Protein AF-A0AA82N2W4-F1 (afdb_monomer)

Radius of gyration: 24.41 Å; Cα contacts (8 Å, |Δi|>4): 43; chains: 1; bounding box: 50×47×79 Å

Organism: Schistosoma mansoni (NCBI:txid6183)

pLDDT: mean 70.83, std 19.46, range [23.12, 93.88]

Solvent-accessible surface area (backbone atoms only — not comparable to full-atom values): 14297 Å² total; per-residue (Å²): 124,68,67,63,57,52,51,50,52,50,53,49,48,51,50,48,51,47,50,46,49,50,49,48,51,51,43,46,54,50,43,53,53,48,52,58,50,54,58,47,54,54,52,68,72,67,59,86,80,81,85,83,84,81,88,90,79,95,68,90,75,95,77,72,90,84,74,80,62,90,83,63,80,75,77,74,74,71,59,90,85,57,91,64,81,76,60,74,75,74,40,48,81,81,66,98,62,54,75,68,48,40,76,76,46,49,53,56,56,55,50,52,53,53,50,50,52,51,51,50,52,53,50,43,43,64,75,46,48,50,57,50,51,57,50,50,25,62,74,70,71,43,58,59,70,62,52,42,49,54,52,50,53,52,60,68,44,44,62,56,50,52,54,46,51,54,44,48,76,62,39,72,49,74,73,51,55,62,56,49,53,55,49,52,55,50,48,55,55,48,52,54,51,51,51,58,74,67,48,90,57,92,76,88,74,65,64,65,64,52,52,50,53,51,51,54,51,51,49,52,52,51,51,50,52,57,57,54,69,69,76,66,81,88,129

Structure (mmCIF, N/CA/C/O backbone):
data_AF-A0AA82N2W4-F1
#
_entry.id   AF-A0AA82N2W4-F1
#
loop_
_atom_site.group_PDB
_atom_site.id
_atom_site.type_symbol
_atom_site.label_atom_id
_atom_site.label_alt_id
_atom_site.label_comp_id
_atom_site.label_asym_id
_atom_site.label_entity_id
_atom_site.label_seq_id
_atom_site.pdbx_PDB_ins_code
_atom_site.Cartn_x
_atom_site.Cartn_y
_atom_site.Cartn_z
_atom_site.occupancy
_atom_site.B_iso_or_equiv
_atom_site.auth_seq_id
_atom_site.auth_comp_id
_atom_site.auth_asym_id
_atom_site.auth_atom_id
_atom_site.pdbx_PDB_model_num
ATOM 1 N N . MET A 1 1 ? -20.367 -21.345 16.958 1.00 41.66 1 MET A N 1
ATOM 2 C CA . MET A 1 1 ? -20.716 -21.501 15.522 1.00 41.66 1 MET A CA 1
ATOM 3 C C . MET A 1 1 ? -20.826 -20.177 14.737 1.00 41.66 1 MET A C 1
ATOM 5 O O . MET A 1 1 ? -20.710 -20.208 13.521 1.00 41.66 1 MET A O 1
ATOM 9 N N . LEU A 1 2 ? -21.007 -19.007 15.377 1.00 41.81 2 LEU A N 1
ATOM 10 C CA . LEU A 1 2 ? -21.105 -17.701 14.688 1.00 41.81 2 LEU A CA 1
ATOM 11 C C . LEU A 1 2 ? -19.765 -17.126 14.172 1.00 41.81 2 LEU A C 1
ATOM 13 O O . LEU A 1 2 ? -19.758 -16.386 13.191 1.00 41.81 2 LEU A O 1
ATOM 17 N N . PHE A 1 3 ? -18.630 -17.497 14.775 1.00 44.81 3 PHE A N 1
ATOM 18 C CA . PHE A 1 3 ? -17.311 -16.955 14.411 1.00 44.81 3 PHE A CA 1
ATOM 19 C C . PHE A 1 3 ? -16.827 -17.438 13.029 1.00 44.81 3 PHE A C 1
ATOM 21 O O . PHE A 1 3 ? -16.334 -16.654 12.223 1.00 44.81 3 PHE A O 1
ATOM 28 N N . THR A 1 4 ? -17.077 -18.706 12.689 1.00 46.81 4 THR A N 1
ATOM 29 C CA . THR A 1 4 ? -16.715 -19.310 11.394 1.00 46.81 4 THR A CA 1
ATOM 30 C C . THR A 1 4 ? -17.521 -18.745 10.222 1.00 46.81 4 THR A C 1
ATOM 32 O O . THR A 1 4 ? -16.986 -18.575 9.126 1.00 46.81 4 THR A O 1
ATOM 35 N N . LYS A 1 5 ? -18.797 -18.398 10.440 1.00 45.38 5 LYS A N 1
ATOM 36 C CA . LYS A 1 5 ? -19.672 -17.851 9.388 1.00 45.38 5 LYS A CA 1
ATOM 37 C C . LYS A 1 5 ? -19.303 -16.405 9.024 1.00 45.38 5 LYS A C 1
ATOM 39 O O . LYS A 1 5 ? -19.348 -16.049 7.848 1.00 45.38 5 LYS A O 1
ATOM 44 N N . ASN A 1 6 ? -18.875 -15.601 10.003 1.00 48.91 6 ASN A N 1
ATOM 45 C CA . ASN A 1 6 ? -18.352 -14.251 9.755 1.00 48.91 6 ASN A CA 1
ATOM 46 C C . ASN A 1 6 ? -16.953 -14.274 9.126 1.00 48.91 6 ASN A C 1
ATOM 48 O O . ASN A 1 6 ? -16.699 -13.500 8.206 1.00 48.91 6 ASN A O 1
ATOM 52 N N . LEU A 1 7 ? -16.087 -15.205 9.537 1.00 52.94 7 LEU A N 1
ATOM 53 C CA . LEU A 1 7 ? -14.763 -15.388 8.935 1.00 52.94 7 LEU A CA 1
ATOM 54 C C . LEU A 1 7 ? -14.858 -15.806 7.455 1.00 52.94 7 LEU A C 1
ATOM 56 O O . LEU A 1 7 ? -14.138 -15.279 6.614 1.00 52.94 7 LEU A O 1
ATOM 60 N N . SER A 1 8 ? -15.803 -16.688 7.108 1.00 54.50 8 SER A N 1
ATOM 61 C CA . SER A 1 8 ? -16.067 -17.077 5.715 1.00 54.50 8 SER A CA 1
ATOM 62 C C . SER A 1 8 ? -16.597 -15.912 4.866 1.00 54.50 8 SER A C 1
ATOM 64 O O . SER A 1 8 ? -16.147 -15.740 3.736 1.00 54.50 8 SER A O 1
ATOM 66 N N . ARG A 1 9 ? -17.478 -15.055 5.409 1.00 56.22 9 ARG A N 1
ATOM 67 C CA . ARG A 1 9 ? -17.934 -13.837 4.711 1.00 56.22 9 ARG A CA 1
ATOM 68 C C . ARG A 1 9 ? -16.821 -12.806 4.526 1.00 56.22 9 ARG A C 1
ATOM 70 O O . ARG A 1 9 ? -16.762 -12.211 3.457 1.00 56.22 9 ARG A O 1
ATOM 77 N N . ARG A 1 10 ? -15.928 -12.628 5.509 1.00 58.72 10 ARG A N 1
ATOM 78 C CA . ARG A 1 10 ? -14.733 -11.778 5.358 1.00 58.72 10 ARG A CA 1
ATOM 79 C C . ARG A 1 10 ? -13.837 -12.307 4.246 1.00 58.72 10 ARG A C 1
ATOM 81 O O . ARG A 1 10 ? -13.568 -11.569 3.310 1.00 58.72 10 ARG A O 1
ATOM 88 N N . LYS A 1 11 ? -13.514 -13.605 4.243 1.00 61.44 11 LYS A N 1
ATOM 89 C CA . LYS A 1 11 ? -12.757 -14.242 3.149 1.00 61.44 11 LYS A CA 1
ATOM 90 C C . LYS A 1 11 ? -13.432 -14.083 1.785 1.00 61.44 11 LYS A C 1
ATOM 92 O O . LYS A 1 11 ? -12.744 -13.844 0.803 1.00 61.44 11 LYS A O 1
ATOM 97 N N . LEU A 1 12 ? -14.763 -14.167 1.714 1.00 58.97 12 LEU A N 1
ATOM 98 C CA . LEU A 1 12 ? -15.515 -13.952 0.474 1.00 58.97 12 LEU A CA 1
ATOM 99 C C . LEU A 1 12 ? -15.485 -12.486 0.013 1.00 58.97 12 LEU A C 1
ATOM 101 O O . LEU A 1 12 ? -15.452 -12.230 -1.185 1.00 58.97 12 LEU A O 1
ATOM 105 N N . LEU A 1 13 ? -15.477 -11.529 0.946 1.00 63.16 13 LEU A N 1
ATOM 106 C CA . LEU A 1 13 ? -15.272 -10.110 0.646 1.00 63.16 13 LEU A CA 1
ATOM 107 C C . LEU A 1 13 ? -13.836 -9.842 0.202 1.00 63.16 13 LEU A C 1
ATOM 109 O O . LEU A 1 13 ? -13.662 -9.114 -0.762 1.00 63.16 13 LEU A O 1
ATOM 113 N N . PHE A 1 14 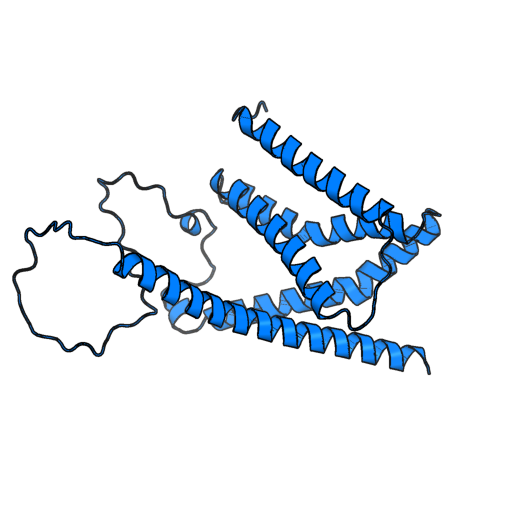? -12.830 -10.471 0.812 1.00 63.12 14 PHE A N 1
ATOM 114 C CA . PHE A 1 14 ? -11.446 -10.418 0.335 1.00 63.12 14 PHE A CA 1
ATOM 115 C C . PHE A 1 14 ? -11.299 -11.055 -1.042 1.00 63.12 14 PHE A C 1
ATOM 117 O O . PHE A 1 14 ? -10.616 -10.495 -1.886 1.00 63.12 14 PHE A O 1
ATOM 124 N N . LEU A 1 15 ? -11.995 -12.159 -1.319 1.00 65.88 15 LEU A N 1
ATOM 125 C CA . LEU A 1 15 ? -12.048 -12.767 -2.648 1.00 65.88 15 LEU A CA 1
ATOM 126 C C . LEU A 1 15 ? -12.793 -11.873 -3.652 1.00 65.88 15 LEU A C 1
ATOM 128 O O . LEU A 1 15 ? -12.411 -11.795 -4.814 1.00 65.88 15 LEU A O 1
ATOM 132 N N . GLY A 1 16 ? -13.837 -11.174 -3.204 1.00 64.38 16 GLY A N 1
ATOM 133 C CA . GLY A 1 16 ? -14.583 -10.195 -3.988 1.00 64.38 16 GLY A CA 1
ATOM 134 C C . GLY A 1 16 ? -13.758 -8.946 -4.290 1.00 64.38 16 GLY A C 1
ATOM 135 O O . GLY A 1 16 ? -13.736 -8.503 -5.428 1.00 64.38 16 GLY A O 1
ATOM 136 N N . LEU A 1 17 ? -13.013 -8.428 -3.316 1.00 67.62 17 LEU A N 1
ATOM 137 C CA . LEU A 1 17 ? -12.048 -7.342 -3.480 1.00 67.62 17 LEU A CA 1
ATOM 138 C C . LEU A 1 17 ? -10.843 -7.789 -4.307 1.00 67.62 17 LEU A C 1
ATOM 140 O O . LEU A 1 17 ? -10.333 -7.002 -5.087 1.00 67.62 17 LEU A O 1
ATOM 144 N N . TYR A 1 18 ? -10.426 -9.050 -4.207 1.00 62.28 18 TYR A N 1
ATOM 145 C CA . TYR A 1 18 ? -9.412 -9.668 -5.061 1.00 62.28 18 TYR A CA 1
ATOM 146 C C . TYR A 1 18 ? -9.911 -9.790 -6.501 1.00 62.28 18 TYR A C 1
ATOM 148 O O . TYR A 1 18 ? -9.187 -9.444 -7.427 1.00 62.28 18 TYR A O 1
ATOM 156 N N . PHE A 1 19 ? -11.168 -10.189 -6.704 1.00 71.12 19 PHE A N 1
ATOM 157 C CA . PHE A 1 19 ? -11.819 -10.195 -8.011 1.00 71.12 19 PHE A CA 1
ATOM 158 C C . PHE A 1 19 ? -11.930 -8.780 -8.567 1.00 71.12 19 PHE A C 1
ATOM 160 O O . PHE A 1 19 ? -11.576 -8.553 -9.712 1.00 71.12 19 PHE A O 1
ATOM 167 N N . VAL A 1 20 ? -12.330 -7.810 -7.751 1.00 70.88 20 VAL A N 1
ATOM 168 C CA . VAL A 1 20 ? -12.366 -6.393 -8.117 1.00 70.88 20 VAL A CA 1
ATOM 169 C C . VAL A 1 20 ? -10.974 -5.871 -8.401 1.00 70.88 20 VAL A C 1
ATOM 171 O O . VAL A 1 20 ? -10.824 -5.122 -9.342 1.00 70.88 20 VAL A O 1
ATOM 174 N N . PHE A 1 21 ? -9.944 -6.247 -7.653 1.00 68.25 21 PHE A N 1
ATOM 175 C CA . PHE A 1 21 ? -8.572 -5.812 -7.892 1.00 68.25 21 PHE A CA 1
ATOM 176 C C . PHE A 1 21 ? -8.015 -6.446 -9.164 1.00 68.25 21 PHE A C 1
ATOM 178 O O . PHE A 1 21 ? -7.359 -5.761 -9.941 1.00 68.25 21 PHE A O 1
ATOM 185 N N . ILE A 1 22 ? -8.341 -7.712 -9.437 1.00 72.00 22 ILE A N 1
ATOM 186 C CA . ILE A 1 22 ? -8.098 -8.356 -10.729 1.00 72.00 22 ILE A CA 1
ATOM 187 C C . ILE A 1 22 ? -8.855 -7.613 -11.827 1.00 72.00 22 ILE A C 1
ATOM 189 O O . ILE A 1 22 ? -8.244 -7.287 -12.833 1.00 72.00 22 ILE A O 1
ATOM 193 N N . VAL A 1 23 ? -10.130 -7.275 -11.638 1.00 73.19 23 VAL A N 1
ATOM 194 C CA . VAL A 1 23 ? -10.966 -6.538 -12.599 1.00 73.19 23 VAL A CA 1
ATOM 195 C C . VAL A 1 23 ? -10.521 -5.081 -12.745 1.00 73.19 23 VAL A C 1
ATOM 197 O O . VAL A 1 23 ? -10.631 -4.520 -13.821 1.00 73.19 23 VAL A O 1
ATOM 200 N N . THR A 1 24 ? -9.936 -4.468 -11.725 1.00 71.12 24 THR A N 1
ATOM 201 C CA . THR A 1 24 ? -9.383 -3.111 -11.748 1.00 71.12 24 THR A CA 1
ATOM 202 C C . THR A 1 24 ? -7.978 -3.133 -12.332 1.00 71.12 24 THR A C 1
ATOM 204 O O . THR A 1 24 ? -7.597 -2.185 -12.998 1.00 71.12 24 THR A O 1
ATOM 207 N N . LYS A 1 25 ? -7.200 -4.212 -12.192 1.00 63.72 25 LYS A N 1
ATOM 208 C CA . LYS A 1 25 ? -5.923 -4.413 -12.900 1.00 63.72 25 LYS A CA 1
ATOM 209 C C . LYS A 1 25 ? -6.144 -4.780 -14.362 1.00 63.72 25 LYS A C 1
ATOM 211 O O . LYS A 1 25 ? -5.442 -4.246 -15.217 1.00 63.72 25 LYS A O 1
ATOM 216 N N . ILE A 1 26 ? -7.115 -5.642 -14.661 1.00 73.75 26 ILE A N 1
ATOM 217 C CA . ILE A 1 26 ? -7.558 -5.935 -16.028 1.00 73.75 26 ILE A CA 1
ATOM 218 C C . ILE A 1 26 ? -8.139 -4.653 -16.618 1.00 73.75 26 ILE A C 1
ATOM 220 O O . ILE A 1 26 ? -7.699 -4.215 -17.671 1.00 73.75 26 ILE A O 1
ATOM 224 N N . GLY A 1 27 ? -9.003 -3.973 -15.870 1.00 57.28 27 GLY A N 1
ATOM 225 C CA . GLY A 1 27 ? -9.653 -2.719 -16.214 1.00 57.28 27 GLY A CA 1
ATOM 226 C C . GLY A 1 27 ? -8.664 -1.579 -16.384 1.00 57.28 27 GLY A C 1
ATOM 227 O O . GLY A 1 27 ? -8.806 -0.823 -17.322 1.00 57.28 27 GLY A O 1
ATOM 228 N N . SER A 1 28 ? -7.605 -1.487 -15.580 1.00 60.78 28 SER A N 1
ATOM 229 C CA . SER A 1 28 ? -6.531 -0.495 -15.715 1.00 60.78 28 SER A CA 1
ATOM 230 C C . SER A 1 28 ? -5.602 -0.833 -16.879 1.00 60.78 28 SER A C 1
ATOM 232 O O . SER A 1 28 ? -5.123 0.077 -17.546 1.00 60.78 28 SER A O 1
ATOM 234 N N . ARG A 1 29 ? -5.395 -2.115 -17.213 1.00 55.34 29 ARG A N 1
ATOM 235 C CA . ARG A 1 29 ? -4.746 -2.505 -18.478 1.00 55.34 29 ARG A CA 1
ATOM 236 C C . ARG A 1 29 ? -5.618 -2.144 -19.688 1.00 55.34 29 ARG A C 1
ATOM 238 O O . ARG A 1 29 ? -5.088 -1.595 -20.648 1.00 55.34 29 ARG A O 1
ATOM 245 N N . TYR A 1 30 ? -6.934 -2.347 -19.611 1.00 53.66 30 TYR A N 1
ATOM 246 C CA . TYR A 1 30 ? -7.908 -1.945 -20.635 1.00 53.66 30 TYR A CA 1
ATOM 247 C C . TYR A 1 30 ? -8.072 -0.420 -20.736 1.00 53.66 30 TYR A C 1
ATOM 249 O O . TYR A 1 30 ? -8.141 0.118 -21.833 1.00 53.66 30 TYR A O 1
ATOM 257 N N . PHE A 1 31 ? -8.071 0.302 -19.618 1.00 61.69 31 PHE A N 1
ATOM 258 C CA . PHE A 1 31 ? -8.223 1.754 -19.546 1.00 61.69 31 PHE A CA 1
ATOM 259 C C . PHE A 1 31 ? -6.926 2.464 -19.920 1.00 61.69 31 PHE A C 1
ATOM 261 O O . PHE A 1 31 ? -6.965 3.478 -20.601 1.00 61.69 31 PHE A O 1
ATOM 268 N N . ARG A 1 32 ? -5.756 1.911 -19.574 1.00 53.41 32 ARG A N 1
ATOM 269 C CA . ARG A 1 32 ? -4.463 2.375 -20.101 1.00 53.41 32 ARG A CA 1
ATOM 270 C C . ARG A 1 32 ? -4.371 2.133 -21.610 1.00 53.41 32 ARG A C 1
ATOM 272 O O . ARG A 1 32 ? -3.845 2.990 -22.312 1.00 53.41 32 ARG A O 1
ATOM 279 N N . ALA A 1 33 ? -4.951 1.040 -22.113 1.00 51.03 33 ALA A N 1
ATOM 280 C CA . ALA A 1 33 ? -5.106 0.817 -23.550 1.00 51.03 33 ALA A CA 1
ATOM 281 C C . ALA A 1 33 ? -6.102 1.807 -24.201 1.00 51.03 33 ALA A C 1
ATOM 283 O O . ALA A 1 33 ? -5.808 2.347 -25.264 1.00 51.03 33 ALA A O 1
ATOM 284 N N . ALA A 1 34 ? -7.228 2.128 -23.553 1.00 48.81 34 ALA A N 1
ATOM 285 C CA . ALA A 1 34 ? -8.243 3.053 -24.076 1.00 48.81 34 ALA A CA 1
ATOM 286 C C . ALA A 1 34 ? -7.821 4.539 -24.000 1.00 48.81 34 ALA A C 1
ATOM 288 O O . ALA A 1 34 ? -8.000 5.295 -24.953 1.00 48.81 34 ALA A O 1
ATOM 289 N N . SER A 1 35 ? -7.193 4.960 -22.900 1.00 51.78 35 SER A N 1
ATOM 290 C CA . SER A 1 35 ? -6.716 6.331 -22.662 1.00 51.78 35 SER A CA 1
ATOM 291 C C . SER A 1 35 ? -5.507 6.687 -23.543 1.00 51.78 35 SER A C 1
ATOM 293 O O . SER A 1 35 ? -5.398 7.815 -24.028 1.00 51.78 35 SER A O 1
ATOM 295 N N . SER A 1 36 ? -4.641 5.709 -23.849 1.00 50.94 36 SER A N 1
ATOM 296 C CA . SER A 1 36 ? -3.562 5.869 -24.839 1.00 50.94 36 SER A CA 1
ATOM 297 C C . SER A 1 36 ? -4.089 6.005 -26.274 1.00 50.94 36 SER A C 1
ATOM 299 O O . SER A 1 36 ? -3.464 6.694 -27.085 1.00 50.94 36 SER A O 1
ATOM 301 N N . SER A 1 37 ? -5.251 5.411 -26.566 1.00 50.09 37 SER A N 1
ATOM 302 C CA . SER A 1 37 ? -5.953 5.591 -27.837 1.00 50.09 37 SER A CA 1
ATOM 303 C C . SER A 1 37 ? -6.521 7.013 -27.939 1.00 50.09 37 SER A C 1
ATOM 305 O O . SER A 1 37 ? -6.193 7.730 -28.880 1.00 50.09 37 SER A O 1
ATOM 307 N N . SER A 1 38 ? -7.243 7.493 -26.915 1.00 47.47 38 SER A N 1
ATOM 308 C CA . SER A 1 38 ? -7.894 8.817 -26.930 1.00 47.47 38 SER A CA 1
ATOM 309 C C . SER A 1 38 ? -6.922 10.008 -26.989 1.00 47.47 38 SER A C 1
ATOM 311 O O . SER A 1 38 ? -7.181 10.956 -27.726 1.00 47.47 38 SER A O 1
ATOM 313 N N . LYS A 1 39 ? -5.776 9.970 -26.283 1.00 41.81 39 LYS A N 1
ATOM 314 C CA . LYS A 1 39 ? -4.779 11.065 -26.351 1.00 41.81 39 LYS A CA 1
ATOM 315 C C . LYS A 1 39 ? -4.031 11.138 -27.688 1.00 41.81 39 LYS A C 1
ATOM 317 O O . LYS A 1 39 ? -3.495 12.194 -28.016 1.00 41.81 39 LYS A O 1
ATOM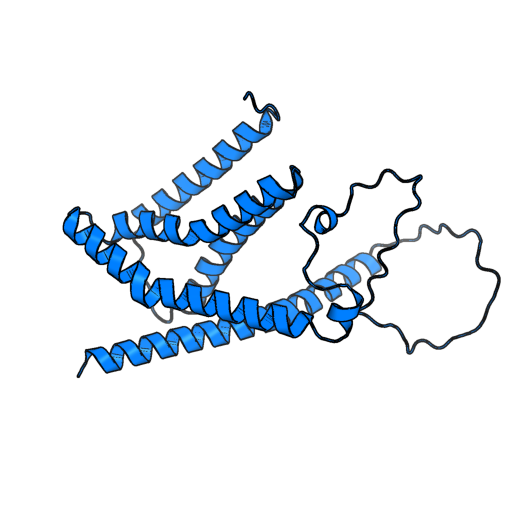 322 N N . ASN A 1 40 ? -3.993 10.052 -28.466 1.00 43.72 40 ASN A N 1
ATOM 323 C CA . ASN A 1 40 ? -3.462 10.095 -29.831 1.00 43.72 40 ASN A CA 1
ATOM 324 C C . ASN A 1 40 ? -4.501 10.597 -30.840 1.00 43.72 40 ASN A C 1
ATOM 326 O O . ASN A 1 40 ? -4.102 11.240 -31.803 1.00 43.72 40 ASN A O 1
ATOM 330 N N . TYR A 1 41 ? -5.808 10.419 -30.604 1.00 42.94 41 TYR A N 1
ATOM 331 C CA . TYR A 1 41 ? -6.834 11.064 -31.438 1.00 42.94 41 TYR A CA 1
ATOM 332 C C . TYR A 1 41 ? -6.770 12.598 -31.346 1.00 42.94 41 TYR A C 1
ATOM 334 O O . TYR A 1 41 ? -6.787 13.253 -32.384 1.00 42.94 41 TYR A O 1
ATOM 342 N N . GLU A 1 42 ? -6.587 13.183 -30.154 1.00 41.97 42 GLU A N 1
ATOM 343 C CA . GLU A 1 42 ? -6.429 14.647 -30.036 1.00 41.97 42 GLU A CA 1
ATOM 344 C C . GLU A 1 42 ? -5.085 15.169 -30.573 1.00 41.97 42 GLU A C 1
ATOM 346 O O . GLU A 1 42 ? -5.056 16.225 -31.202 1.00 41.97 42 GLU A O 1
ATOM 351 N N . LYS A 1 43 ? -3.973 14.430 -30.421 1.00 39.31 43 LYS A N 1
ATOM 352 C CA . LYS A 1 43 ? -2.680 14.849 -31.005 1.00 39.31 43 LYS A CA 1
ATOM 353 C C . LYS A 1 43 ? -2.602 14.673 -32.523 1.00 39.31 43 LYS A C 1
ATOM 355 O O . LYS A 1 43 ? -1.848 15.394 -33.167 1.00 39.31 43 LYS A O 1
ATOM 360 N N . HIS A 1 44 ? -3.387 13.768 -33.107 1.00 39.16 44 HIS A N 1
ATOM 361 C CA . HIS A 1 44 ? -3.511 13.666 -34.563 1.00 39.16 44 HIS A CA 1
ATOM 362 C C . HIS A 1 44 ? -4.494 14.688 -35.160 1.00 39.16 44 HIS A C 1
ATOM 364 O O . HIS A 1 44 ? -4.376 14.986 -36.345 1.00 39.16 44 HIS A O 1
ATOM 370 N N . LEU A 1 45 ? -5.402 15.269 -34.363 1.00 40.97 45 LEU A N 1
ATOM 371 C CA . LEU A 1 45 ? -6.244 16.402 -34.777 1.00 40.97 45 LEU A CA 1
ATOM 372 C C . LEU A 1 45 ? -5.545 17.766 -34.635 1.00 40.97 45 LEU A C 1
ATOM 374 O O . LEU A 1 45 ? -5.860 18.686 -35.384 1.00 40.97 45 LEU A O 1
ATOM 378 N N . LEU A 1 46 ? -4.571 17.897 -33.729 1.00 34.28 46 LEU A N 1
ATOM 379 C CA . LEU A 1 46 ? -3.785 19.121 -33.529 1.00 34.28 46 LEU A CA 1
ATOM 380 C C . LEU A 1 46 ? -2.323 18.923 -33.952 1.00 34.28 46 LEU A C 1
ATOM 382 O O . LEU A 1 46 ? -1.392 19.088 -33.168 1.00 34.28 46 LEU A O 1
ATOM 386 N N . ASN A 1 47 ? -2.132 18.579 -35.224 1.00 29.42 47 ASN A N 1
ATOM 387 C CA . ASN A 1 47 ? -0.876 18.798 -35.932 1.00 29.42 47 ASN A CA 1
ATOM 388 C C . ASN A 1 47 ? -1.187 19.437 -37.294 1.00 29.42 47 ASN A C 1
ATOM 390 O O . ASN A 1 47 ? -1.398 18.704 -38.264 1.00 29.42 47 ASN A O 1
ATOM 394 N N . PRO A 1 48 ? -1.229 20.776 -37.420 1.00 32.69 48 PRO A N 1
ATOM 395 C CA . PRO A 1 48 ? -0.953 21.371 -38.707 1.00 32.69 48 PRO A CA 1
ATOM 396 C C . PRO A 1 48 ? 0.569 21.310 -38.899 1.00 32.69 48 PRO A C 1
ATOM 398 O O . PRO A 1 48 ? 1.317 22.103 -38.344 1.00 32.69 48 PRO A O 1
ATOM 401 N N . THR A 1 49 ? 1.000 20.309 -39.660 1.00 30.53 49 THR A N 1
ATOM 402 C CA . THR A 1 49 ? 2.138 20.368 -40.586 1.00 30.53 49 THR A CA 1
ATOM 403 C C . THR A 1 49 ? 3.385 21.138 -40.123 1.00 30.53 49 THR A C 1
ATOM 405 O O . THR A 1 49 ? 3.539 22.316 -40.432 1.00 30.53 49 THR A O 1
ATOM 408 N N . VAL A 1 50 ? 4.370 20.433 -39.557 1.00 26.83 50 VAL A N 1
ATOM 409 C CA . VAL A 1 50 ? 5.782 20.777 -39.796 1.00 26.83 50 VAL A CA 1
ATOM 410 C C . VAL A 1 50 ? 6.529 19.524 -40.232 1.00 26.83 50 VAL A C 1
ATOM 412 O O . VAL A 1 50 ? 6.844 18.626 -39.455 1.00 26.83 50 VAL A O 1
ATOM 415 N N . THR A 1 51 ? 6.760 19.476 -41.535 1.00 27.00 51 THR A N 1
ATOM 416 C CA . THR A 1 51 ? 7.700 18.613 -42.235 1.00 27.00 51 THR A CA 1
ATOM 417 C C . THR A 1 51 ? 9.130 18.909 -41.780 1.00 27.00 51 THR A C 1
ATOM 419 O O . THR A 1 51 ? 9.599 20.030 -41.949 1.00 27.00 51 THR A O 1
ATOM 422 N N . PHE A 1 52 ? 9.846 17.897 -41.299 1.00 29.25 52 PHE A N 1
ATOM 423 C CA . PHE A 1 52 ? 11.277 17.767 -41.574 1.00 29.25 52 PHE A CA 1
ATOM 424 C C . PHE A 1 52 ? 11.484 16.413 -42.240 1.00 29.25 52 PHE A C 1
ATOM 426 O O . PHE A 1 52 ? 11.728 15.388 -41.609 1.00 29.25 52 PHE A O 1
ATOM 433 N N . ASP A 1 53 ? 11.271 16.446 -43.549 1.00 23.12 53 ASP A N 1
ATOM 434 C CA . ASP A 1 53 ? 11.926 15.559 -44.489 1.00 23.12 53 ASP A CA 1
ATOM 435 C C . ASP A 1 53 ? 13.331 16.122 -44.737 1.00 23.12 53 ASP A C 1
ATOM 437 O O . ASP A 1 53 ? 13.478 17.333 -44.920 1.00 23.12 53 ASP A O 1
ATOM 441 N N . SER A 1 54 ? 14.343 15.256 -44.713 1.00 26.03 54 SER A N 1
ATOM 442 C CA . SER A 1 54 ? 15.396 15.201 -45.734 1.00 26.03 54 SER A CA 1
ATOM 443 C C . SER A 1 54 ? 16.347 14.046 -45.419 1.00 26.03 54 SER A C 1
ATOM 445 O O . SER A 1 54 ? 17.256 14.163 -44.601 1.00 26.03 54 SER A O 1
ATOM 447 N N . SER A 1 55 ? 16.132 12.947 -46.146 1.00 26.14 55 SER A N 1
ATOM 448 C CA . SER A 1 55 ? 17.160 12.030 -46.663 1.00 26.14 55 SER A CA 1
ATOM 449 C C . SER A 1 55 ? 18.051 11.279 -45.661 1.00 26.14 55 SER A C 1
ATOM 451 O O . SER A 1 55 ? 19.058 11.813 -45.220 1.00 26.14 55 SER A O 1
ATOM 453 N N . VAL A 1 56 ? 17.750 10.001 -45.403 1.00 29.61 56 VAL A N 1
ATOM 454 C CA . VAL A 1 56 ? 18.529 8.822 -45.860 1.00 29.61 56 VAL A CA 1
ATOM 455 C C . VAL A 1 56 ? 17.716 7.575 -45.486 1.00 29.61 56 VAL A C 1
ATOM 457 O O . VAL A 1 56 ? 17.805 7.084 -44.370 1.00 29.61 56 VAL A O 1
ATOM 460 N N . ASP A 1 57 ? 16.915 7.074 -46.424 1.00 28.88 57 ASP A N 1
ATOM 461 C CA . ASP A 1 57 ? 16.869 5.634 -46.709 1.00 28.88 57 ASP A CA 1
ATOM 462 C C . ASP A 1 57 ? 16.350 5.461 -48.143 1.00 28.88 57 ASP A C 1
ATOM 464 O O . ASP A 1 57 ? 15.165 5.262 -48.416 1.00 28.88 57 ASP A O 1
ATOM 468 N N . GLN A 1 58 ? 17.254 5.687 -49.102 1.00 31.52 58 GLN A N 1
ATOM 469 C CA . GLN A 1 58 ? 17.038 5.271 -50.481 1.00 31.52 58 GLN A CA 1
ATOM 470 C C . GLN A 1 58 ? 17.198 3.754 -50.537 1.00 31.52 58 GLN A C 1
ATOM 472 O O . GLN A 1 58 ? 18.296 3.258 -50.749 1.00 31.52 58 GLN A O 1
ATOM 477 N N . ASN A 1 59 ? 16.102 3.035 -50.333 1.00 27.44 59 ASN A N 1
ATOM 478 C CA . ASN A 1 59 ? 15.827 1.757 -50.980 1.00 27.44 59 ASN A CA 1
ATOM 479 C C . ASN A 1 59 ? 14.361 1.427 -50.727 1.00 27.44 59 ASN A C 1
ATOM 481 O O . ASN A 1 59 ? 13.963 0.951 -49.667 1.00 27.44 59 ASN A O 1
ATOM 485 N N . GLY A 1 60 ? 13.530 1.752 -51.713 1.00 27.64 60 GLY A N 1
ATOM 486 C CA . GLY A 1 60 ? 12.138 1.354 -51.682 1.00 27.64 60 GLY A CA 1
ATOM 487 C C . GLY A 1 60 ? 12.030 -0.159 -51.763 1.00 27.64 60 GLY A C 1
ATOM 488 O O . GLY A 1 60 ? 12.570 -0.734 -52.691 1.00 27.64 60 GLY A O 1
ATOM 489 N N . GLU A 1 61 ? 11.253 -0.767 -50.870 1.00 30.47 61 GLU A N 1
ATOM 490 C CA . GLU A 1 61 ? 10.350 -1.850 -51.243 1.00 30.47 61 GLU A CA 1
ATOM 491 C C . GLU A 1 61 ? 9.074 -1.825 -50.395 1.00 30.47 61 GLU A C 1
ATOM 493 O O . GLU A 1 61 ? 9.026 -1.521 -49.203 1.00 30.47 61 GLU A O 1
ATOM 498 N N . ARG A 1 62 ? 7.994 -2.105 -51.110 1.00 34.34 62 ARG A N 1
ATOM 499 C CA . ARG A 1 62 ? 6.586 -1.941 -50.782 1.00 34.34 62 ARG A CA 1
ATOM 500 C C . ARG A 1 62 ? 6.133 -3.106 -49.890 1.00 34.34 62 ARG A C 1
ATOM 502 O O . ARG A 1 62 ? 5.484 -4.034 -50.356 1.00 34.34 62 ARG A O 1
ATOM 509 N N . GLY A 1 63 ? 6.486 -3.068 -48.606 1.00 33.06 63 GLY A N 1
ATOM 510 C CA . GLY A 1 63 ? 6.145 -4.099 -47.618 1.00 33.06 63 GLY A CA 1
ATOM 511 C C . GLY A 1 63 ? 4.888 -3.793 -46.795 1.00 33.06 63 GLY A C 1
ATOM 512 O O . GLY A 1 63 ? 4.965 -3.179 -45.739 1.00 33.06 63 GLY A O 1
ATOM 513 N N . SER A 1 64 ? 3.742 -4.239 -47.312 1.00 36.53 64 SER A N 1
ATOM 514 C CA . SER A 1 64 ? 2.448 -4.530 -46.664 1.00 36.53 64 SER A CA 1
ATOM 515 C C . SER A 1 64 ? 2.299 -4.309 -45.139 1.00 36.53 64 SER A C 1
ATOM 517 O O . SER A 1 64 ? 2.992 -4.889 -44.304 1.00 36.53 64 SER A O 1
ATOM 519 N N . TRP A 1 65 ? 1.258 -3.548 -44.793 1.00 35.88 65 TRP A N 1
ATOM 520 C CA . TRP A 1 65 ? 0.853 -3.010 -43.487 1.00 35.88 65 TRP A CA 1
ATOM 521 C C . TRP A 1 65 ? 0.507 -4.014 -42.364 1.00 35.88 65 TRP A C 1
ATOM 523 O O . TRP A 1 65 ? -0.019 -3.610 -41.326 1.00 35.88 65 TRP A O 1
ATOM 533 N N . MET A 1 66 ? 0.795 -5.308 -42.505 1.00 43.88 66 MET A N 1
ATOM 534 C CA . MET A 1 66 ? 0.277 -6.343 -41.592 1.00 43.88 66 MET A CA 1
ATOM 535 C C . MET A 1 66 ? 1.213 -6.752 -40.440 1.00 43.88 66 MET A C 1
ATOM 537 O O . MET A 1 66 ? 0.854 -7.628 -39.663 1.00 43.88 66 MET A O 1
ATOM 541 N N . ASN A 1 67 ? 2.370 -6.105 -40.254 1.00 39.53 67 ASN A N 1
ATOM 542 C CA . ASN A 1 67 ? 3.338 -6.482 -39.206 1.00 39.53 67 ASN A CA 1
ATOM 543 C C . ASN A 1 67 ? 3.642 -5.387 -38.168 1.00 39.53 67 ASN A C 1
ATOM 545 O O . ASN A 1 67 ? 4.727 -5.363 -37.584 1.00 39.53 67 ASN A O 1
ATOM 549 N N . ARG A 1 68 ? 2.692 -4.489 -37.868 1.00 45.34 68 ARG A N 1
ATOM 550 C CA . ARG A 1 68 ? 2.845 -3.572 -36.723 1.00 45.34 68 ARG A CA 1
ATOM 551 C C . ARG A 1 68 ? 2.703 -4.346 -35.407 1.00 45.34 68 ARG A C 1
ATOM 553 O O . ARG A 1 68 ? 1.633 -4.394 -34.805 1.00 45.34 68 ARG A O 1
ATOM 560 N N . LYS A 1 69 ? 3.801 -4.954 -34.944 1.00 41.75 69 LYS A N 1
ATOM 561 C CA . LYS A 1 69 ? 3.957 -5.457 -33.570 1.00 41.75 69 LYS A CA 1
ATOM 562 C C . LYS A 1 69 ? 3.827 -4.276 -32.596 1.00 41.75 69 LYS A C 1
ATOM 564 O O . LYS A 1 69 ? 4.820 -3.660 -32.226 1.00 41.75 69 LYS A O 1
ATOM 569 N N . LEU A 1 70 ? 2.606 -3.993 -32.139 1.00 50.25 70 LEU A N 1
ATOM 570 C CA . LEU A 1 70 ? 2.273 -2.960 -31.138 1.00 50.25 70 LEU A CA 1
ATOM 571 C C . LEU A 1 70 ? 2.922 -3.170 -29.751 1.00 50.25 70 LEU A C 1
ATOM 573 O O . LEU A 1 70 ? 2.708 -2.372 -28.847 1.00 50.25 70 LEU A O 1
ATOM 577 N N . LEU A 1 71 ? 3.724 -4.224 -29.570 1.00 47.22 71 LEU A N 1
ATOM 578 C CA . LEU A 1 71 ? 4.445 -4.518 -28.327 1.00 47.22 71 LEU A CA 1
ATOM 579 C C . LEU A 1 71 ? 5.967 -4.331 -28.434 1.00 47.22 71 LEU A C 1
ATOM 581 O O . LEU A 1 71 ? 6.680 -4.603 -27.473 1.00 47.22 71 LEU A O 1
ATOM 585 N N . GLY A 1 72 ? 6.480 -3.863 -29.575 1.00 42.28 72 GLY A N 1
ATOM 586 C CA . GLY A 1 72 ? 7.886 -3.502 -29.723 1.00 42.28 72 GLY A CA 1
ATOM 587 C C . GLY A 1 72 ? 8.077 -1.996 -29.624 1.00 42.28 72 GLY A C 1
ATOM 588 O O . GLY A 1 72 ? 8.185 -1.339 -30.653 1.00 42.28 72 GLY A O 1
ATOM 589 N N . ILE A 1 73 ? 8.170 -1.439 -28.414 1.00 48.62 73 ILE A N 1
ATOM 590 C CA . ILE A 1 73 ? 8.922 -0.188 -28.260 1.00 48.62 73 ILE A CA 1
ATOM 591 C C . ILE A 1 73 ? 10.357 -0.525 -28.683 1.00 48.62 73 ILE A C 1
ATOM 593 O O . ILE A 1 73 ? 11.084 -1.220 -27.974 1.00 48.62 73 ILE A O 1
ATOM 597 N N . GLN A 1 74 ? 10.746 -0.105 -29.887 1.00 42.53 74 GLN A N 1
ATOM 598 C CA . GLN A 1 74 ? 12.155 0.087 -30.190 1.00 42.53 74 GLN A CA 1
ATOM 599 C C . GLN A 1 74 ? 12.571 1.269 -29.323 1.00 42.53 74 GLN A C 1
ATOM 601 O O . GLN A 1 74 ? 12.188 2.406 -29.594 1.00 42.53 74 GLN A O 1
ATOM 606 N N . VAL A 1 75 ? 13.280 0.998 -28.227 1.00 57.22 75 VAL A N 1
ATOM 607 C CA . VAL A 1 75 ? 14.011 2.053 -27.529 1.00 57.22 75 VAL A CA 1
ATOM 608 C C . VAL A 1 75 ? 15.069 2.509 -28.524 1.00 57.22 75 VAL A C 1
ATOM 610 O O . VAL A 1 75 ? 16.115 1.875 -28.648 1.00 57.22 75 VAL A O 1
ATOM 613 N N . VAL A 1 76 ? 14.767 3.552 -29.297 1.00 53.78 76 VAL A N 1
ATOM 614 C CA . VAL A 1 76 ? 15.783 4.260 -30.068 1.00 53.78 76 VAL A CA 1
ATOM 615 C C . VAL A 1 76 ? 16.764 4.774 -29.025 1.00 53.78 76 VAL A C 1
ATOM 617 O O . VAL A 1 76 ? 16.451 5.691 -28.269 1.00 53.78 76 VAL A O 1
ATOM 620 N N . ARG A 1 77 ? 17.918 4.110 -28.909 1.00 54.34 77 ARG A N 1
ATOM 621 C CA . ARG A 1 77 ? 19.063 4.646 -28.178 1.00 54.34 77 ARG A CA 1
ATOM 622 C C . ARG A 1 77 ? 19.381 5.976 -28.865 1.00 54.34 77 ARG A C 1
ATOM 624 O O . ARG A 1 77 ? 19.679 5.937 -30.061 1.00 54.34 77 ARG A O 1
ATOM 631 N N . PRO A 1 78 ? 19.248 7.133 -28.195 1.00 52.38 78 PRO A N 1
ATOM 632 C CA . PRO A 1 78 ? 19.621 8.380 -28.833 1.00 52.38 78 PRO A CA 1
ATOM 633 C C . PRO A 1 78 ? 21.100 8.292 -29.217 1.00 52.38 78 PRO A C 1
ATOM 635 O O . PRO A 1 78 ? 21.900 7.669 -28.513 1.00 52.38 78 PRO A O 1
ATOM 638 N N . HIS A 1 79 ? 21.448 8.863 -30.372 1.00 49.91 79 HIS A N 1
ATOM 639 C CA . HIS A 1 79 ? 22.843 9.001 -30.776 1.00 49.91 79 HIS A CA 1
ATOM 640 C C . HIS A 1 79 ? 23.625 9.670 -29.629 1.00 49.91 79 HIS A C 1
ATOM 642 O O . HIS A 1 79 ? 23.096 10.602 -29.022 1.00 49.91 79 HIS A O 1
ATOM 648 N N . PRO A 1 80 ? 24.872 9.250 -29.339 1.00 59.81 80 PRO A N 1
ATOM 649 C CA . PRO A 1 80 ? 25.659 9.732 -28.195 1.00 59.81 80 PRO A CA 1
ATOM 650 C C . PRO A 1 80 ? 25.928 11.248 -28.182 1.00 59.81 80 PRO A C 1
ATOM 652 O O . PRO A 1 80 ? 26.461 11.761 -27.207 1.00 59.81 80 PRO A O 1
ATOM 655 N N . SER A 1 81 ? 25.573 11.973 -29.248 1.00 61.25 81 SER A N 1
ATOM 656 C CA . SER A 1 81 ? 25.622 13.436 -29.323 1.00 61.25 81 SER A CA 1
ATOM 657 C C . SER A 1 81 ? 24.436 14.136 -28.650 1.00 61.25 81 SER A C 1
ATOM 659 O O . SER A 1 81 ? 24.505 15.338 -28.402 1.00 61.25 81 SER A O 1
ATOM 661 N N . LEU A 1 82 ? 23.349 13.422 -28.351 1.00 57.50 82 LEU A N 1
ATOM 662 C CA . LEU A 1 82 ? 22.227 13.959 -27.595 1.00 57.50 82 LEU A CA 1
ATOM 663 C C . LEU A 1 82 ? 22.444 13.611 -26.121 1.00 57.50 82 LEU A C 1
ATOM 665 O O . LEU A 1 82 ? 22.273 12.459 -25.722 1.00 57.50 82 LEU A O 1
ATOM 669 N N . ASN A 1 83 ? 22.809 14.615 -25.317 1.00 61.06 83 ASN A N 1
ATOM 670 C CA . ASN A 1 83 ? 22.741 14.570 -23.852 1.00 61.06 83 ASN A CA 1
ATOM 671 C C . ASN A 1 83 ? 21.269 14.425 -23.426 1.00 61.06 83 ASN A C 1
ATOM 673 O O . ASN A 1 83 ? 20.624 15.376 -22.989 1.00 61.06 83 ASN A O 1
ATOM 677 N N . CYS A 1 84 ? 20.699 13.243 -23.630 1.00 68.25 84 CYS A N 1
ATOM 678 C CA . CYS A 1 84 ? 19.399 12.880 -23.097 1.00 68.25 84 CYS A CA 1
ATOM 679 C C . CYS A 1 84 ? 19.566 12.467 -21.635 1.00 68.25 84 CYS A C 1
ATOM 681 O O . CYS A 1 84 ? 20.542 11.806 -21.279 1.00 68.25 84 CYS A O 1
ATOM 683 N N . THR A 1 85 ? 18.592 12.817 -20.795 1.00 64.75 85 THR A N 1
ATOM 684 C CA . THR A 1 85 ? 18.493 12.249 -19.451 1.00 64.75 85 THR A CA 1
ATOM 685 C C . THR A 1 85 ? 18.367 10.724 -19.559 1.00 64.75 85 THR A C 1
ATOM 687 O O . THR A 1 85 ? 17.584 10.236 -20.386 1.00 64.75 85 THR A O 1
ATOM 690 N N . PRO A 1 86 ? 19.148 9.946 -18.787 1.00 64.50 86 PRO A N 1
ATOM 691 C CA . PRO A 1 86 ? 19.044 8.495 -18.815 1.00 64.50 86 PRO A CA 1
ATOM 692 C C . PRO A 1 86 ? 17.628 8.065 -18.421 1.00 64.50 86 PRO A C 1
ATOM 694 O O . PRO A 1 86 ? 16.942 8.707 -17.623 1.00 64.50 86 PRO A O 1
ATOM 697 N N . LEU A 1 87 ? 17.158 6.973 -19.019 1.00 62.50 87 LEU A N 1
ATOM 698 C CA . LEU A 1 87 ? 15.852 6.414 -18.687 1.00 62.50 87 LEU A CA 1
ATOM 699 C C . LEU A 1 87 ? 15.896 5.906 -17.241 1.00 62.50 87 LEU A C 1
ATOM 701 O O . LEU A 1 87 ? 16.751 5.088 -16.918 1.00 62.50 87 LEU A O 1
ATOM 705 N N . ALA A 1 88 ? 14.919 6.287 -16.411 1.00 65.12 88 ALA A N 1
ATOM 706 C CA . ALA A 1 88 ? 14.856 5.892 -14.996 1.00 65.12 88 ALA A CA 1
ATOM 707 C C . ALA A 1 88 ? 14.942 4.368 -14.756 1.00 65.12 88 ALA A C 1
ATOM 709 O O . ALA A 1 88 ? 15.311 3.933 -13.672 1.00 65.12 88 ALA A O 1
ATOM 710 N N . ILE A 1 89 ? 14.626 3.541 -15.764 1.00 67.38 89 ILE A N 1
ATOM 711 C CA . ILE A 1 89 ? 14.747 2.077 -15.698 1.00 67.38 89 ILE A CA 1
ATOM 712 C C . ILE A 1 89 ? 16.201 1.588 -15.609 1.00 67.38 89 ILE A C 1
ATOM 714 O O . ILE A 1 89 ? 16.436 0.505 -15.082 1.00 67.38 89 ILE A O 1
ATOM 718 N N . GLU A 1 90 ? 17.170 2.354 -16.118 1.00 67.25 90 GLU A N 1
ATOM 719 C CA . GLU A 1 90 ? 18.590 1.973 -16.106 1.00 67.25 90 GLU A CA 1
ATOM 720 C C . GLU A 1 90 ? 19.248 2.189 -14.734 1.00 67.25 90 GLU A C 1
ATOM 722 O O . GLU A 1 90 ? 20.293 1.599 -14.470 1.00 67.25 90 GLU A O 1
ATOM 727 N N . ASN A 1 91 ? 18.597 2.949 -13.846 1.00 69.19 91 ASN A N 1
ATOM 728 C CA . ASN A 1 91 ? 19.067 3.224 -12.484 1.00 69.19 91 ASN A CA 1
ATOM 729 C C . ASN A 1 91 ? 18.668 2.137 -11.476 1.00 69.19 91 ASN A C 1
ATOM 731 O O . ASN A 1 91 ? 19.202 2.068 -10.371 1.00 69.19 91 ASN A O 1
ATOM 735 N N . PHE A 1 92 ? 17.718 1.275 -11.839 1.00 73.06 92 PHE A N 1
ATOM 736 C CA . PHE A 1 92 ? 17.332 0.137 -11.012 1.00 73.06 92 PHE A CA 1
ATOM 737 C C . PHE A 1 92 ? 18.329 -1.019 -11.191 1.00 73.06 92 PHE A C 1
ATOM 739 O O . PHE A 1 92 ? 18.945 -1.163 -12.252 1.00 73.06 92 PHE A O 1
ATOM 746 N N . PRO A 1 93 ? 18.512 -1.870 -10.165 1.00 70.31 93 PRO A N 1
ATOM 747 C CA . PRO A 1 93 ? 19.452 -2.978 -10.252 1.00 70.31 93 PRO A CA 1
ATOM 748 C C . PRO A 1 93 ? 19.034 -3.933 -11.377 1.00 70.31 93 PRO A C 1
ATOM 750 O O . PRO A 1 93 ? 17.848 -4.121 -11.649 1.00 70.31 93 PRO A O 1
ATOM 753 N N . ARG A 1 94 ? 20.018 -4.551 -12.042 1.00 71.75 94 ARG A N 1
ATOM 754 C CA . ARG A 1 94 ? 19.754 -5.482 -13.147 1.00 71.75 94 ARG A CA 1
ATOM 755 C C . ARG A 1 94 ? 18.929 -6.669 -12.647 1.00 71.75 94 ARG A C 1
ATOM 757 O O . ARG A 1 94 ? 19.304 -7.318 -11.674 1.00 71.75 94 ARG A O 1
ATOM 764 N N . ASP A 1 95 ? 17.841 -6.965 -13.353 1.00 74.56 95 ASP A N 1
ATOM 765 C CA . ASP A 1 95 ? 17.024 -8.152 -13.105 1.00 74.56 95 ASP A CA 1
ATOM 766 C C . ASP A 1 95 ? 17.862 -9.438 -13.157 1.00 74.56 95 ASP A C 1
ATOM 768 O O . ASP A 1 95 ? 18.775 -9.574 -13.974 1.00 74.56 95 ASP A O 1
ATOM 772 N N . ILE A 1 96 ? 17.458 -10.433 -12.362 1.00 77.94 96 ILE A N 1
ATOM 773 C CA . ILE A 1 96 ? 18.020 -11.794 -12.399 1.00 77.94 96 ILE A CA 1
ATOM 774 C C . ILE A 1 96 ? 17.83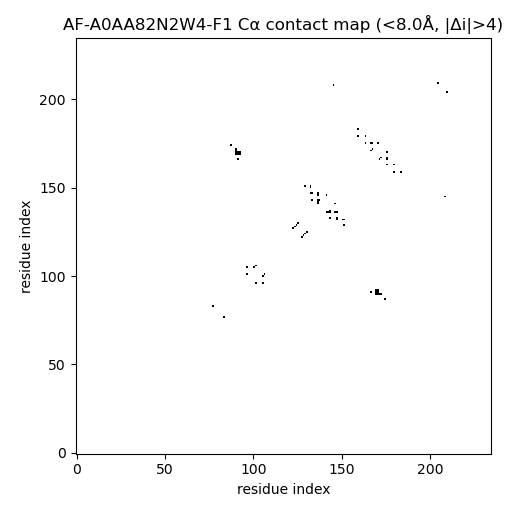1 -12.490 -13.760 1.00 77.94 96 ILE A C 1
ATOM 776 O O . ILE A 1 96 ? 18.551 -13.435 -14.072 1.00 77.94 96 ILE A O 1
ATOM 780 N N . PHE A 1 97 ? 16.873 -12.031 -14.576 1.00 77.00 97 PHE A N 1
ATOM 781 C CA . PHE A 1 97 ? 16.598 -12.566 -15.908 1.00 77.00 97 PHE A CA 1
ATOM 782 C C . PHE A 1 97 ? 17.046 -11.597 -17.006 1.00 77.00 97 PHE A C 1
ATOM 784 O O . PHE A 1 97 ? 16.820 -10.385 -16.951 1.00 77.00 97 PHE A O 1
ATOM 791 N N . THR A 1 98 ? 17.644 -12.147 -18.059 1.00 79.38 98 THR A N 1
ATOM 792 C CA . THR A 1 98 ? 18.040 -11.394 -19.260 1.00 79.38 98 THR A CA 1
ATOM 793 C C . THR A 1 98 ? 16.826 -11.028 -20.133 1.00 79.38 98 THR A C 1
ATOM 795 O O . THR A 1 98 ? 15.760 -11.639 -20.026 1.00 79.38 98 THR A O 1
ATOM 798 N N . GLN A 1 99 ? 16.962 -10.033 -21.027 1.00 77.38 99 GLN A N 1
ATOM 799 C CA . GLN A 1 99 ? 15.870 -9.621 -21.935 1.00 77.38 99 GLN A CA 1
ATOM 800 C C . GLN A 1 99 ? 15.339 -10.783 -22.790 1.00 77.38 99 GLN A C 1
ATOM 802 O O . GLN A 1 99 ? 14.130 -10.896 -22.985 1.00 77.38 99 GLN A O 1
ATOM 807 N N . SER A 1 1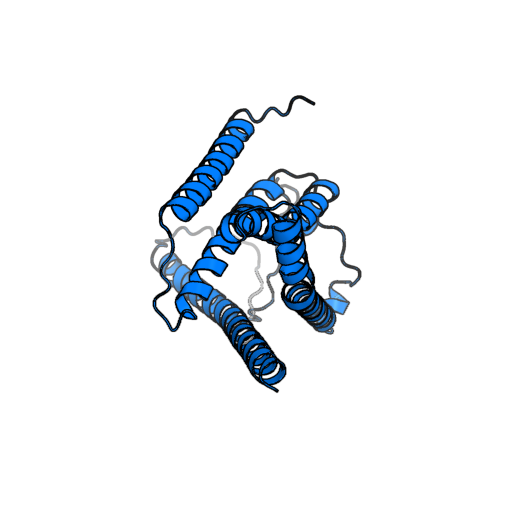00 ? 16.218 -11.676 -23.254 1.00 76.94 100 SER A N 1
ATOM 808 C CA . SER A 1 100 ? 15.824 -12.864 -24.015 1.00 76.94 100 SER A CA 1
ATOM 809 C C . SER A 1 100 ? 14.959 -13.801 -23.168 1.00 76.94 100 SER A C 1
ATOM 811 O O . SER A 1 100 ? 13.876 -14.186 -23.597 1.00 76.94 100 SER A O 1
ATOM 813 N N . GLN A 1 101 ? 15.357 -14.098 -21.926 1.00 79.94 101 GLN A N 1
ATOM 814 C CA . GLN A 1 101 ? 14.571 -14.938 -21.009 1.00 79.94 101 GLN A CA 1
ATOM 815 C C . GLN A 1 101 ? 13.199 -14.334 -20.673 1.00 79.94 101 GLN A C 1
ATOM 817 O O . GLN A 1 101 ? 12.213 -15.068 -20.577 1.00 79.94 101 GLN A O 1
ATOM 822 N N . ARG A 1 102 ? 13.097 -13.001 -20.550 1.00 75.06 102 ARG A N 1
ATOM 823 C CA . ARG A 1 102 ? 11.801 -12.314 -20.394 1.00 75.06 102 ARG A CA 1
ATOM 824 C C . ARG A 1 102 ? 10.873 -12.575 -21.581 1.00 75.06 102 ARG A C 1
ATOM 826 O O . ARG A 1 102 ? 9.704 -12.892 -21.366 1.00 75.06 102 ARG A O 1
ATOM 833 N N . GLN A 1 103 ? 11.391 -12.499 -22.807 1.00 77.62 103 GLN A N 1
ATOM 834 C CA . GLN A 1 103 ? 10.620 -12.777 -24.025 1.00 77.62 103 GLN A CA 1
ATOM 835 C C . GLN A 1 103 ? 10.179 -14.245 -24.125 1.00 77.62 103 GLN A C 1
ATOM 837 O O . GLN A 1 103 ? 9.087 -14.510 -24.620 1.00 77.62 103 GLN A O 1
ATOM 842 N N . TYR A 1 104 ? 10.968 -15.180 -23.584 1.00 80.75 104 TYR A N 1
ATOM 843 C CA . TYR A 1 104 ? 10.617 -16.605 -23.492 1.00 80.75 104 TYR A CA 1
ATOM 844 C C . TYR A 1 104 ? 9.658 -16.955 -22.337 1.00 80.75 104 TYR A C 1
ATOM 846 O O . TYR A 1 104 ? 9.392 -18.130 -22.098 1.00 80.75 104 TYR A O 1
ATOM 854 N N . GLY A 1 105 ? 9.105 -15.963 -21.629 1.00 81.12 105 GLY A N 1
ATOM 855 C CA . GLY A 1 105 ? 8.045 -16.179 -20.639 1.00 81.12 105 GLY A CA 1
ATOM 856 C C . GLY A 1 105 ? 8.455 -15.999 -19.177 1.00 81.12 105 GLY A C 1
ATOM 857 O O . GLY A 1 105 ? 7.594 -16.134 -18.307 1.00 81.12 105 GLY A O 1
ATOM 858 N N . ALA A 1 106 ? 9.698 -15.603 -18.864 1.00 82.88 106 ALA A N 1
ATOM 859 C CA . ALA A 1 106 ? 10.099 -15.316 -17.476 1.00 82.88 106 ALA A CA 1
ATOM 860 C C . ALA A 1 106 ? 9.270 -14.186 -16.819 1.00 82.88 106 ALA A C 1
ATOM 862 O O . ALA A 1 106 ? 9.173 -14.108 -15.596 1.00 82.88 106 ALA A O 1
ATOM 863 N N . VAL A 1 107 ? 8.583 -13.354 -17.616 1.00 84.56 107 VAL A N 1
ATOM 864 C CA . VAL A 1 107 ? 7.601 -12.366 -17.125 1.00 84.56 107 VAL A CA 1
ATOM 865 C C . VAL A 1 107 ? 6.474 -13.026 -16.316 1.00 84.56 107 VAL A C 1
ATOM 867 O O . VAL A 1 107 ? 5.991 -12.436 -15.349 1.00 84.56 107 VAL A O 1
ATOM 870 N N . ILE A 1 108 ? 6.075 -14.255 -16.664 1.00 87.25 108 ILE A N 1
ATOM 871 C CA . ILE A 1 108 ? 5.044 -15.004 -15.931 1.00 87.25 108 ILE A CA 1
ATOM 872 C C . ILE A 1 108 ? 5.532 -15.330 -14.515 1.00 87.25 108 ILE A C 1
ATOM 874 O O . ILE A 1 108 ? 4.762 -15.198 -13.569 1.00 87.25 108 ILE A O 1
ATOM 878 N N . ILE A 1 109 ? 6.813 -15.672 -14.346 1.00 88.25 109 ILE A N 1
ATOM 879 C CA . ILE A 1 109 ? 7.404 -15.957 -13.030 1.00 88.25 109 ILE A CA 1
ATOM 880 C C . ILE A 1 109 ? 7.331 -14.709 -12.142 1.00 88.25 109 ILE A C 1
ATOM 882 O O . ILE A 1 109 ? 6.824 -14.786 -11.025 1.00 88.25 109 ILE A O 1
ATOM 886 N N . HIS A 1 110 ? 7.745 -13.543 -12.652 1.00 85.69 110 HIS A N 1
ATOM 887 C CA . HIS A 1 110 ? 7.623 -12.281 -11.911 1.00 85.69 110 HIS A CA 1
ATOM 888 C C . HIS A 1 110 ? 6.174 -11.955 -11.536 1.00 85.69 110 HIS A C 1
ATOM 890 O O . HIS A 1 110 ? 5.918 -11.496 -10.423 1.00 85.69 110 HIS A O 1
ATOM 896 N N . LEU A 1 111 ? 5.221 -12.209 -12.439 1.00 88.00 111 LEU A N 1
ATOM 897 C CA . LEU A 1 111 ? 3.800 -11.998 -12.172 1.00 88.00 111 LEU A CA 1
ATOM 898 C C . LEU A 1 111 ? 3.305 -12.903 -11.035 1.00 88.00 111 LEU A C 1
ATOM 900 O O . LEU A 1 111 ? 2.642 -12.419 -10.120 1.00 88.00 111 LEU A O 1
ATOM 904 N N . VAL A 1 112 ? 3.645 -14.194 -11.071 1.00 89.44 112 VAL A N 1
ATOM 905 C CA . VAL A 1 112 ? 3.255 -15.167 -10.041 1.00 89.44 112 VAL A CA 1
ATOM 906 C C . VAL A 1 112 ? 3.855 -14.794 -8.686 1.00 89.44 112 VAL A C 1
ATOM 908 O O . VAL A 1 112 ? 3.128 -14.760 -7.696 1.00 89.44 112 VAL A O 1
ATOM 911 N N . VAL A 1 113 ? 5.143 -14.435 -8.641 1.00 89.94 113 VAL A N 1
ATOM 912 C CA . VAL A 1 113 ? 5.811 -13.988 -7.407 1.00 89.94 113 VAL A CA 1
ATOM 913 C C . VAL A 1 113 ? 5.177 -12.700 -6.874 1.00 89.94 113 VAL A C 1
ATOM 915 O O . VAL A 1 113 ? 4.886 -12.609 -5.685 1.00 89.94 113 VAL A O 1
ATOM 918 N N . SER A 1 114 ? 4.895 -11.723 -7.740 1.00 87.69 114 SER A N 1
ATOM 919 C CA . SER A 1 114 ? 4.241 -10.469 -7.344 1.00 87.69 114 SER A CA 1
ATOM 920 C C . SER A 1 114 ? 2.840 -10.707 -6.768 1.00 87.69 114 SER A C 1
ATOM 922 O O . SER A 1 114 ? 2.501 -10.132 -5.734 1.00 87.69 114 SER A O 1
ATOM 924 N N . ILE A 1 115 ? 2.044 -11.589 -7.383 1.00 88.19 115 ILE A N 1
ATOM 925 C CA . ILE A 1 115 ? 0.716 -11.967 -6.877 1.00 88.19 115 ILE A CA 1
ATOM 926 C C . ILE A 1 115 ? 0.835 -12.704 -5.538 1.00 88.19 115 ILE A C 1
ATOM 928 O O . ILE A 1 115 ? 0.081 -12.401 -4.616 1.00 88.19 115 ILE A O 1
ATOM 932 N N . TYR A 1 116 ? 1.785 -13.633 -5.409 1.00 89.19 116 TYR A N 1
ATOM 933 C CA . TYR A 1 116 ? 2.031 -14.364 -4.166 1.00 89.19 116 TYR A CA 1
ATOM 934 C C . TYR A 1 116 ? 2.386 -13.417 -3.012 1.00 89.19 116 TYR A C 1
ATOM 936 O O . TYR A 1 116 ? 1.775 -13.495 -1.948 1.00 89.19 116 TYR A O 1
ATOM 944 N N . MET A 1 117 ? 3.302 -12.469 -3.242 1.00 89.00 117 MET A N 1
ATOM 945 C CA . MET A 1 117 ? 3.680 -11.465 -2.241 1.00 89.00 117 MET A CA 1
ATOM 946 C C . MET A 1 117 ? 2.505 -10.553 -1.873 1.00 89.00 117 MET A C 1
ATOM 948 O O . MET A 1 117 ? 2.302 -10.265 -0.697 1.00 89.00 117 MET A O 1
ATOM 952 N N . PHE A 1 118 ? 1.694 -10.142 -2.851 1.00 87.44 118 PHE A N 1
ATOM 953 C CA . PHE A 1 118 ? 0.516 -9.310 -2.600 1.00 87.44 118 PHE A CA 1
ATOM 954 C C . PHE A 1 118 ? -0.541 -10.035 -1.753 1.00 87.44 118 PHE A C 1
ATOM 956 O O . PHE A 1 118 ? -1.082 -9.454 -0.815 1.00 87.44 118 PHE A O 1
ATOM 963 N N . ILE A 1 119 ? -0.802 -11.317 -2.036 1.00 87.62 119 ILE A N 1
ATOM 964 C CA . ILE A 1 119 ? -1.700 -12.150 -1.221 1.00 87.62 119 ILE A CA 1
ATOM 965 C C . ILE A 1 119 ? -1.121 -12.341 0.183 1.00 87.62 119 ILE A C 1
ATOM 967 O O . ILE A 1 119 ? -1.853 -12.208 1.161 1.00 87.62 119 ILE A O 1
ATOM 971 N N . GLY A 1 120 ? 0.182 -12.611 0.292 1.00 88.94 120 GLY A N 1
ATOM 972 C CA . GLY A 1 120 ? 0.868 -12.747 1.575 1.00 88.94 120 GLY A CA 1
ATOM 973 C C . GLY A 1 120 ? 0.714 -11.501 2.448 1.00 88.94 120 GLY A C 1
ATOM 974 O O . GLY A 1 120 ? 0.339 -11.621 3.610 1.00 88.94 120 GLY A O 1
ATOM 975 N N . LEU A 1 121 ? 0.914 -10.309 1.876 1.00 87.94 121 LEU A N 1
ATOM 976 C CA . LEU A 1 121 ? 0.704 -9.037 2.573 1.00 87.94 121 LEU A CA 1
ATOM 977 C C . LEU A 1 121 ? -0.764 -8.821 2.957 1.00 87.94 121 LEU A C 1
ATOM 979 O O . LEU A 1 121 ? -1.039 -8.418 4.082 1.00 87.94 121 LEU A O 1
ATOM 983 N N . ALA A 1 122 ? -1.713 -9.131 2.069 1.00 87.94 122 ALA A N 1
ATOM 984 C CA . ALA A 1 122 ? -3.138 -8.991 2.369 1.00 87.94 122 ALA A CA 1
ATOM 985 C C . ALA A 1 122 ? -3.578 -9.890 3.539 1.00 87.94 122 ALA A C 1
ATOM 987 O O . ALA A 1 122 ? -4.287 -9.432 4.435 1.00 87.94 122 ALA A O 1
ATOM 988 N N . LEU A 1 123 ? -3.120 -11.146 3.560 1.00 88.44 123 LEU A N 1
ATOM 989 C CA . LEU A 1 123 ? -3.380 -12.082 4.657 1.00 88.44 123 LEU A CA 1
ATOM 990 C C . LEU A 1 123 ? -2.682 -11.649 5.947 1.00 88.44 123 LEU A C 1
ATOM 992 O O . LEU A 1 123 ? -3.284 -11.701 7.014 1.00 88.44 123 LEU A O 1
ATOM 996 N N . LEU A 1 124 ? -1.436 -11.175 5.859 1.00 90.69 124 LEU A N 1
ATOM 997 C CA . LEU A 1 124 ? -0.704 -10.672 7.020 1.00 90.69 124 LEU A CA 1
ATOM 998 C C . LEU A 1 124 ? -1.423 -9.476 7.659 1.00 90.69 124 LEU A C 1
ATOM 1000 O O . LEU A 1 124 ? -1.511 -9.394 8.886 1.00 90.69 124 LEU A O 1
ATOM 1004 N N . CYS A 1 125 ? -1.975 -8.581 6.838 1.00 88.81 125 CYS A N 1
ATOM 1005 C CA . CYS A 1 125 ? -2.738 -7.435 7.312 1.00 88.81 125 CYS A CA 1
ATOM 1006 C C . CYS A 1 125 ? -4.039 -7.848 8.029 1.00 88.81 125 CYS A C 1
ATOM 1008 O O . CYS A 1 125 ? -4.300 -7.368 9.132 1.00 88.81 125 CYS A O 1
ATOM 1010 N N . ASP A 1 126 ? -4.841 -8.741 7.440 1.00 86.56 126 ASP A N 1
ATOM 1011 C CA . ASP A 1 126 ? -6.145 -9.130 8.008 1.00 86.56 126 ASP A CA 1
ATOM 1012 C C . ASP A 1 126 ? -6.012 -10.069 9.220 1.00 86.56 126 ASP A C 1
ATOM 1014 O O . ASP A 1 126 ? -6.620 -9.828 10.265 1.00 86.56 126 ASP A O 1
ATOM 1018 N N . ASP A 1 127 ? -5.180 -11.111 9.115 1.00 88.94 127 ASP A N 1
ATOM 1019 C CA . ASP A 1 127 ? -5.113 -12.176 10.124 1.00 88.94 127 ASP A CA 1
ATOM 1020 C C . ASP A 1 127 ? -4.171 -11.847 11.299 1.00 88.94 127 ASP A C 1
ATOM 1022 O O . ASP A 1 127 ? -4.382 -12.354 12.404 1.00 88.94 127 ASP A O 1
ATOM 1026 N N . TYR A 1 128 ? -3.145 -11.004 11.102 1.00 90.44 128 TYR A N 1
ATOM 1027 C CA . TYR A 1 128 ? -2.137 -10.715 12.135 1.00 90.44 128 TYR A CA 1
ATOM 1028 C C . TYR A 1 128 ? -2.068 -9.238 12.521 1.00 90.44 128 TYR A C 1
ATOM 1030 O O . TYR A 1 128 ? -2.129 -8.917 13.708 1.00 90.44 128 TYR A O 1
ATOM 1038 N N . PHE A 1 129 ? -1.953 -8.325 11.555 1.00 90.56 129 PHE A N 1
ATOM 1039 C CA . PHE A 1 129 ? -1.739 -6.905 11.844 1.00 90.56 129 PHE A CA 1
ATOM 1040 C C . PHE A 1 129 ? -2.933 -6.271 12.568 1.00 90.56 129 PHE A C 1
ATOM 1042 O O . PHE A 1 129 ? -2.746 -5.693 13.639 1.00 90.56 129 PHE A O 1
ATOM 1049 N N . ILE A 1 130 ? -4.159 -6.432 12.053 1.00 90.88 130 ILE A N 1
ATOM 1050 C CA . ILE A 1 130 ? -5.365 -5.858 12.676 1.00 90.88 130 ILE A CA 1
ATOM 1051 C C . ILE A 1 130 ? -5.572 -6.384 14.114 1.00 90.88 130 ILE A C 1
ATOM 1053 O O . ILE A 1 130 ? -5.696 -5.559 15.026 1.00 90.88 130 ILE A O 1
ATOM 1057 N N . PRO A 1 131 ? -5.537 -7.706 14.395 1.00 90.75 131 PRO A N 1
ATOM 1058 C CA . PRO A 1 131 ? -5.656 -8.207 15.767 1.00 90.75 131 PRO A CA 1
ATOM 1059 C C . PRO A 1 131 ? -4.546 -7.719 16.704 1.00 90.75 131 PRO A C 1
ATOM 1061 O O . PRO A 1 131 ? -4.810 -7.443 17.879 1.00 90.75 131 PRO A O 1
ATOM 1064 N N . CYS A 1 132 ? -3.310 -7.590 16.209 1.00 91.38 132 CYS A N 1
ATOM 1065 C CA . CYS A 1 132 ? -2.206 -7.024 16.983 1.00 91.38 132 CYS A CA 1
ATOM 1066 C C . CYS A 1 132 ? -2.484 -5.566 17.368 1.00 91.38 132 CYS A C 1
ATOM 1068 O O . CYS A 1 132 ? -2.309 -5.207 18.534 1.00 91.38 132 CYS A O 1
ATOM 1070 N N . LEU A 1 133 ? -2.991 -4.746 16.441 1.00 91.25 133 LEU A N 1
ATOM 1071 C CA . LEU A 1 133 ? -3.382 -3.366 16.740 1.00 91.25 133 LEU A CA 1
ATOM 1072 C C . LEU A 1 133 ? -4.493 -3.293 17.786 1.00 91.25 133 LEU A C 1
ATOM 1074 O O . LEU A 1 133 ? -4.383 -2.514 18.732 1.00 91.25 133 LEU A O 1
ATOM 1078 N N . GLU A 1 134 ? -5.523 -4.134 17.687 1.00 90.81 134 GLU A N 1
ATOM 1079 C CA . GLU A 1 134 ? -6.593 -4.179 18.691 1.00 90.81 134 GLU A CA 1
ATOM 1080 C C . GLU A 1 134 ? -6.064 -4.523 20.092 1.00 90.81 134 GLU A C 1
ATOM 1082 O O . GLU A 1 134 ? -6.553 -3.996 21.096 1.00 90.81 134 GLU A O 1
ATOM 1087 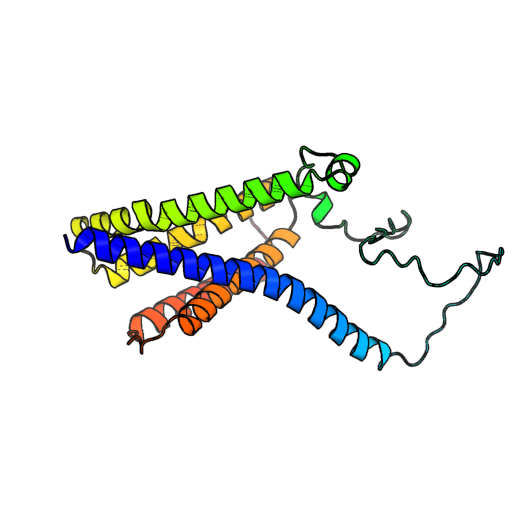N N . ARG A 1 135 ? -5.067 -5.412 20.184 1.00 91.19 135 ARG A N 1
ATOM 1088 C CA . ARG A 1 135 ? -4.418 -5.761 21.456 1.00 91.19 135 ARG A CA 1
ATOM 1089 C C . ARG A 1 135 ? -3.590 -4.605 22.007 1.00 91.19 135 ARG A C 1
ATOM 1091 O O . ARG A 1 135 ? -3.719 -4.310 23.192 1.00 91.19 135 ARG A O 1
ATOM 1098 N N . ILE A 1 136 ? -2.810 -3.933 21.163 1.00 91.19 136 ILE A N 1
ATOM 1099 C CA . ILE A 1 136 ? -2.030 -2.746 21.544 1.00 91.19 136 ILE A CA 1
ATOM 1100 C C . ILE A 1 136 ? -2.969 -1.645 22.051 1.00 91.19 136 ILE A C 1
ATOM 1102 O O . ILE A 1 136 ? -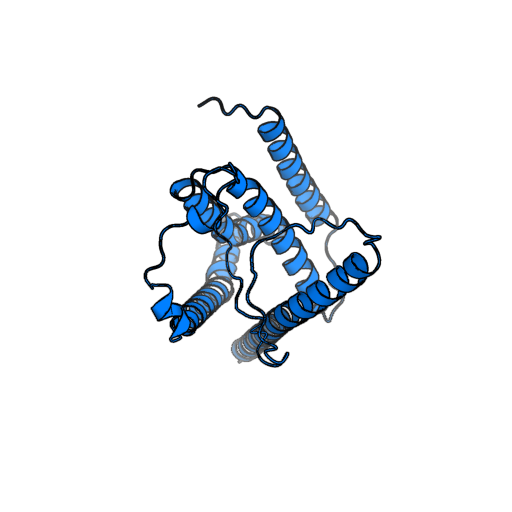2.757 -1.119 23.140 1.00 91.19 136 ILE A O 1
ATOM 1106 N N . CYS A 1 137 ? -4.062 -1.362 21.337 1.00 90.38 137 CYS A N 1
ATOM 1107 C CA . CYS A 1 137 ? -5.039 -0.349 21.750 1.00 90.38 137 CYS A CA 1
ATOM 1108 C C . CYS A 1 137 ? -5.650 -0.658 23.126 1.00 90.38 137 CYS A C 1
ATOM 1110 O O . CYS A 1 137 ? -5.799 0.244 23.949 1.00 90.38 137 CYS A O 1
ATOM 1112 N N . LYS A 1 138 ? -5.948 -1.937 23.406 1.00 89.62 138 LYS A N 1
ATOM 1113 C CA . LYS A 1 138 ? -6.471 -2.380 24.710 1.00 89.62 138 LYS A CA 1
ATOM 1114 C C . LYS A 1 138 ? -5.462 -2.189 25.842 1.00 89.62 138 LYS A C 1
ATOM 1116 O O . LYS A 1 138 ? -5.860 -1.767 26.920 1.00 89.62 138 LYS A O 1
ATOM 1121 N N . VAL A 1 139 ? -4.183 -2.492 25.607 1.00 91.12 139 VAL A N 1
ATOM 1122 C CA . VAL A 1 139 ? -3.126 -2.377 26.629 1.00 91.12 139 VAL A CA 1
ATOM 1123 C C . VAL A 1 139 ? -2.760 -0.919 26.903 1.00 91.12 139 VAL A C 1
ATOM 1125 O O . VAL A 1 139 ? -2.567 -0.548 28.055 1.00 91.12 139 VAL A O 1
ATOM 1128 N N . LEU A 1 140 ? -2.697 -0.080 25.866 1.00 90.94 140 LEU A N 1
ATOM 1129 C CA . LEU A 1 140 ? -2.378 1.343 26.017 1.00 90.94 140 LEU A CA 1
ATOM 1130 C C . LEU A 1 140 ? -3.585 2.182 26.485 1.00 90.94 140 LEU A C 1
ATOM 1132 O O . LEU A 1 140 ? -3.452 3.394 26.630 1.00 90.94 140 LEU A O 1
ATOM 1136 N N . HIS A 1 141 ? -4.755 1.566 26.705 1.00 89.06 141 HIS A N 1
ATOM 1137 C CA . HIS A 1 141 ? -6.018 2.249 27.021 1.00 89.06 141 HIS A CA 1
ATOM 1138 C C . HIS A 1 141 ? -6.358 3.390 26.043 1.00 89.06 141 HIS A C 1
ATOM 1140 O O . HIS A 1 141 ? -6.962 4.394 26.422 1.00 89.06 141 HIS A O 1
ATOM 1146 N N . LEU A 1 142 ? -5.970 3.242 24.774 1.00 86.50 142 LEU A N 1
ATOM 1147 C CA . LEU A 1 142 ? -6.273 4.222 23.736 1.00 86.50 142 LEU A CA 1
ATOM 1148 C C . LEU A 1 142 ? -7.608 3.900 23.079 1.00 86.50 142 LEU A C 1
ATOM 1150 O O . LEU A 1 142 ? -7.995 2.736 22.942 1.00 86.50 142 LEU A O 1
ATOM 1154 N N . GLN A 1 143 ? -8.296 4.943 22.615 1.00 84.81 143 GLN A N 1
ATOM 1155 C CA . GLN A 1 143 ? -9.489 4.756 21.806 1.00 84.81 143 GLN A CA 1
ATOM 1156 C C . GLN A 1 143 ? -9.102 3.989 20.527 1.00 84.81 143 GLN A C 1
ATOM 1158 O O . GLN A 1 143 ? -8.198 4.441 19.811 1.00 84.81 143 GLN A O 1
ATOM 1163 N N . PRO A 1 144 ? -9.758 2.850 20.231 1.00 81.56 144 PRO A N 1
ATOM 1164 C CA . PRO A 1 144 ? -9.382 1.984 19.114 1.00 81.56 144 PRO A CA 1
ATOM 1165 C C . PRO A 1 144 ? -9.424 2.717 17.770 1.00 81.56 144 PRO A C 1
ATOM 1167 O O . PRO A 1 144 ? -8.598 2.441 16.908 1.00 81.56 144 PRO A O 1
ATOM 1170 N N . ASP A 1 145 ? -10.311 3.703 17.621 1.00 82.00 145 ASP A N 1
ATOM 1171 C CA . ASP A 1 145 ? -10.438 4.489 16.392 1.00 82.00 145 ASP A CA 1
ATOM 1172 C C . ASP A 1 145 ? -9.220 5.393 16.156 1.00 82.00 145 ASP A C 1
ATOM 1174 O O . ASP A 1 145 ? -8.713 5.480 15.042 1.00 82.00 145 ASP A O 1
ATOM 1178 N N . VAL A 1 146 ? -8.714 6.055 17.205 1.00 81.25 146 VAL A N 1
ATOM 1179 C CA . VAL A 1 146 ? -7.620 7.031 17.076 1.00 81.25 146 VAL A CA 1
ATOM 1180 C C . VAL A 1 146 ? -6.270 6.334 16.959 1.00 81.25 146 VAL A C 1
ATOM 1182 O O . VAL A 1 146 ? -5.493 6.656 16.064 1.00 81.25 146 VAL A O 1
ATOM 1185 N N . ALA A 1 147 ? -5.992 5.367 17.836 1.00 84.12 147 ALA A N 1
ATOM 1186 C CA . ALA A 1 147 ? -4.753 4.600 17.762 1.00 84.12 147 ALA A CA 1
ATOM 1187 C C . ALA A 1 147 ? -4.730 3.714 16.508 1.00 84.12 147 ALA A C 1
ATOM 1189 O O . ALA A 1 147 ? -3.707 3.636 15.828 1.00 84.12 147 ALA A O 1
ATOM 1190 N N . GLY A 1 148 ? -5.873 3.114 16.163 1.00 84.81 148 GLY A N 1
ATOM 1191 C CA . GLY A 1 148 ? -6.045 2.354 14.934 1.00 84.81 148 GLY A CA 1
ATOM 1192 C C . GLY A 1 148 ? -5.768 3.200 13.698 1.00 84.81 148 GLY A C 1
ATOM 1193 O O . GLY A 1 148 ? -5.005 2.751 12.853 1.00 84.81 148 GLY A O 1
ATOM 1194 N N . ALA A 1 149 ? -6.300 4.425 13.608 1.00 85.12 149 ALA A N 1
ATOM 1195 C CA . ALA A 1 149 ? -6.032 5.315 12.474 1.00 85.12 149 ALA A CA 1
ATOM 1196 C C . ALA A 1 149 ? -4.526 5.550 12.271 1.00 85.12 149 ALA A C 1
ATOM 1198 O O . ALA A 1 149 ? -4.012 5.312 11.180 1.00 85.12 149 ALA A O 1
ATOM 1199 N N . THR A 1 150 ? -3.796 5.920 13.328 1.00 86.81 150 THR A N 1
ATOM 1200 C CA . THR A 1 150 ? -2.355 6.202 13.232 1.00 86.81 150 THR A CA 1
ATOM 1201 C C . THR A 1 150 ? -1.539 4.957 12.897 1.00 86.81 150 THR A C 1
ATOM 1203 O O . THR A 1 150 ? -0.718 4.983 11.980 1.00 86.81 150 THR A O 1
ATOM 1206 N N . PHE A 1 151 ? -1.748 3.851 13.616 1.00 89.12 151 PHE A N 1
ATOM 1207 C CA . PHE A 1 151 ? -0.950 2.648 13.392 1.00 89.12 151 PHE A CA 1
ATOM 1208 C C . PHE A 1 151 ? -1.316 1.940 12.085 1.00 89.12 151 PHE A C 1
ATOM 1210 O O . PHE A 1 151 ? -0.414 1.429 11.426 1.00 89.12 151 PHE A O 1
ATOM 1217 N N . MET A 1 152 ? -2.590 1.939 11.670 1.00 88.69 152 MET A N 1
ATOM 1218 C CA . MET A 1 152 ? -2.981 1.409 10.359 1.00 88.69 152 MET A CA 1
ATOM 1219 C C . MET A 1 152 ? -2.396 2.249 9.229 1.00 88.69 152 MET A C 1
ATOM 1221 O O . MET A 1 152 ? -1.865 1.663 8.291 1.00 88.69 152 MET A O 1
ATOM 1225 N N . ALA A 1 153 ? -2.419 3.583 9.339 1.00 87.12 153 ALA A N 1
ATOM 1226 C CA . ALA A 1 153 ? -1.794 4.463 8.352 1.00 87.12 153 ALA A CA 1
ATOM 1227 C C . ALA A 1 153 ? -0.270 4.255 8.275 1.00 87.12 153 ALA A C 1
ATOM 1229 O O . ALA A 1 153 ? 0.300 4.194 7.184 1.00 87.12 153 ALA A O 1
ATOM 1230 N N . ALA A 1 154 ? 0.399 4.086 9.421 1.00 87.50 154 ALA A N 1
ATOM 1231 C CA . ALA A 1 154 ? 1.828 3.781 9.466 1.00 87.50 154 ALA A CA 1
ATOM 1232 C C . ALA A 1 154 ? 2.143 2.407 8.849 1.00 87.50 154 ALA A C 1
ATOM 1234 O O . ALA A 1 154 ? 3.070 2.281 8.051 1.00 87.50 154 ALA A O 1
ATOM 1235 N N . GLY A 1 155 ? 1.353 1.381 9.180 1.00 88.31 155 GLY A N 1
ATOM 1236 C CA . GLY A 1 155 ? 1.529 0.029 8.651 1.00 88.31 155 GLY A CA 1
ATOM 1237 C C . GLY A 1 155 ? 1.256 -0.065 7.154 1.00 88.31 155 GLY A C 1
ATOM 1238 O O . GLY A 1 155 ? 2.003 -0.735 6.445 1.00 88.31 155 GLY A O 1
ATOM 1239 N N . SER A 1 156 ? 0.237 0.643 6.656 1.00 84.56 156 SER A N 1
ATOM 1240 C CA . SER A 1 156 ? -0.070 0.675 5.227 1.00 84.56 156 SER A CA 1
ATOM 1241 C C . SER A 1 156 ? 0.977 1.417 4.410 1.00 84.56 156 SER A C 1
ATOM 1243 O O . SER A 1 156 ? 1.086 1.092 3.244 1.00 84.56 156 SER A O 1
ATOM 1245 N N . SER A 1 157 ? 1.711 2.367 5.010 1.00 86.94 157 SER A N 1
ATOM 1246 C CA . SER A 1 157 ? 2.767 3.165 4.356 1.00 86.94 157 SER A CA 1
ATOM 1247 C C . SER A 1 157 ? 4.166 2.534 4.455 1.00 86.94 157 SER A C 1
ATOM 1249 O O . SER A 1 157 ? 5.129 3.019 3.858 1.00 86.94 157 SER A O 1
ATOM 1251 N N . ALA A 1 158 ? 4.320 1.474 5.257 1.00 87.69 158 ALA A N 1
ATOM 1252 C CA . ALA A 1 158 ? 5.597 0.790 5.442 1.00 87.69 158 ALA A CA 1
ATOM 1253 C C . ALA A 1 158 ? 6.122 0.111 4.156 1.00 87.69 158 ALA A C 1
ATOM 1255 O O . ALA A 1 158 ? 7.326 0.202 3.903 1.00 87.69 158 ALA A O 1
ATOM 1256 N N . PRO A 1 159 ? 5.287 -0.538 3.314 1.00 84.62 159 PRO A N 1
ATOM 1257 C CA . PRO A 1 159 ? 5.728 -1.055 2.019 1.00 84.62 159 PRO A CA 1
ATOM 1258 C C . PRO A 1 159 ? 6.264 0.043 1.090 1.00 84.62 159 PRO A C 1
ATOM 1260 O O . PRO A 1 159 ? 7.307 -0.140 0.463 1.00 84.62 159 PRO A O 1
ATOM 1263 N N . GLU A 1 160 ? 5.608 1.198 1.034 1.00 83.50 160 GLU A N 1
ATOM 1264 C CA . GLU A 1 160 ? 6.021 2.365 0.251 1.00 83.50 160 GLU A CA 1
ATOM 1265 C C . GLU A 1 160 ? 7.357 2.888 0.758 1.00 83.50 160 GLU A C 1
ATOM 1267 O O . GLU A 1 160 ? 8.273 3.094 -0.040 1.00 83.50 160 GLU A O 1
ATOM 1272 N N . LEU A 1 161 ? 7.508 3.017 2.079 1.00 86.69 161 LEU A N 1
ATOM 1273 C CA . LEU A 1 161 ? 8.772 3.397 2.698 1.00 86.69 161 LEU A CA 1
ATOM 1274 C C . LEU A 1 161 ? 9.888 2.413 2.324 1.00 86.69 161 LEU A C 1
ATOM 1276 O O . LEU A 1 161 ? 10.966 2.840 1.920 1.00 86.69 161 LEU A O 1
ATOM 1280 N N . ALA A 1 162 ? 9.631 1.104 2.382 1.00 86.50 162 ALA A N 1
ATOM 1281 C CA . ALA A 1 162 ? 10.611 0.090 1.997 1.00 86.50 162 ALA A CA 1
ATOM 1282 C C . ALA A 1 162 ? 11.002 0.204 0.514 1.00 86.50 162 ALA A C 1
ATOM 1284 O O . ALA A 1 162 ? 12.190 0.206 0.190 1.00 86.50 162 ALA A O 1
ATOM 1285 N N . THR A 1 163 ? 10.027 0.349 -0.391 1.00 83.00 163 THR A N 1
ATOM 1286 C CA . THR A 1 163 ? 10.310 0.520 -1.828 1.00 83.00 163 THR A CA 1
ATOM 1287 C C . THR A 1 163 ? 11.057 1.820 -2.125 1.00 83.00 163 THR A C 1
ATOM 1289 O O . THR A 1 163 ? 11.963 1.822 -2.955 1.00 83.00 163 THR A O 1
ATOM 1292 N N . THR A 1 164 ? 10.738 2.895 -1.404 1.00 82.12 164 THR A N 1
ATOM 1293 C CA . THR A 1 164 ? 11.397 4.199 -1.524 1.00 82.12 164 THR A CA 1
ATOM 1294 C C . THR A 1 164 ? 12.834 4.132 -1.037 1.00 82.12 164 THR A C 1
ATOM 1296 O O . THR A 1 164 ? 13.730 4.568 -1.74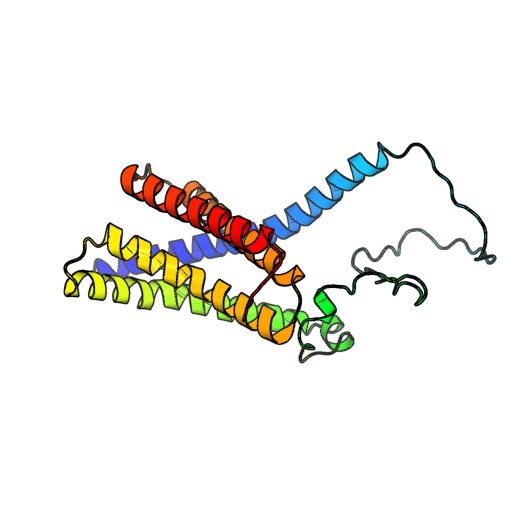8 1.00 82.12 164 THR A O 1
ATOM 1299 N N . LEU A 1 165 ? 13.084 3.538 0.133 1.00 85.25 165 LEU A N 1
ATOM 1300 C CA . LEU A 1 165 ? 14.435 3.373 0.672 1.00 85.25 165 LEU A CA 1
ATOM 1301 C C . LEU A 1 165 ? 15.310 2.547 -0.274 1.00 85.25 165 LEU A C 1
ATOM 1303 O O . LEU A 1 165 ? 16.426 2.950 -0.592 1.00 85.25 165 LEU A O 1
ATOM 1307 N N . VAL A 1 166 ? 14.790 1.425 -0.780 1.00 83.31 166 VAL A N 1
ATOM 1308 C CA . VAL A 1 166 ? 15.492 0.610 -1.783 1.00 83.31 166 VAL A CA 1
ATOM 1309 C C . VAL A 1 166 ? 15.746 1.417 -3.062 1.00 83.31 166 VAL A C 1
ATOM 1311 O O . VAL A 1 166 ? 16.844 1.357 -3.612 1.00 83.31 166 VAL A O 1
ATOM 1314 N N . GLY A 1 167 ? 14.768 2.205 -3.512 1.00 76.94 167 GLY A N 1
ATOM 1315 C CA . GLY A 1 167 ? 14.903 3.091 -4.667 1.00 76.94 167 GLY A CA 1
ATOM 1316 C C . GLY A 1 167 ? 15.990 4.148 -4.479 1.00 76.94 167 GLY A C 1
ATOM 1317 O O . GLY A 1 167 ? 16.849 4.280 -5.340 1.00 76.94 167 GLY A O 1
ATOM 1318 N N . VAL A 1 168 ? 16.014 4.844 -3.343 1.00 77.94 168 VAL A N 1
ATOM 1319 C CA . VAL A 1 168 ? 16.991 5.904 -3.047 1.00 77.94 168 VAL A CA 1
ATOM 1320 C C . VAL A 1 168 ? 18.404 5.335 -2.908 1.00 77.94 168 VAL A C 1
ATOM 1322 O O . VAL A 1 168 ? 19.335 5.851 -3.526 1.00 77.94 168 VAL A O 1
ATOM 1325 N N . PHE A 1 169 ? 18.584 4.237 -2.163 1.00 81.31 169 PHE A N 1
ATOM 1326 C CA . PHE A 1 169 ? 19.912 3.638 -1.982 1.00 81.31 169 PHE A CA 1
ATOM 1327 C C . PHE A 1 169 ? 20.500 3.069 -3.282 1.00 81.31 169 PHE A C 1
ATOM 1329 O O . PHE A 1 169 ? 21.724 3.113 -3.471 1.00 81.31 169 PHE A O 1
ATOM 1336 N N . ILE A 1 170 ? 19.653 2.536 -4.174 1.00 77.88 170 ILE A N 1
ATOM 1337 C CA . ILE A 1 170 ? 20.112 1.909 -5.419 1.00 77.88 170 ILE A CA 1
ATOM 1338 C C . ILE A 1 170 ? 20.186 2.906 -6.581 1.00 77.88 170 ILE A C 1
ATOM 1340 O O . ILE A 1 170 ? 21.230 2.966 -7.228 1.00 77.88 170 ILE A O 1
ATOM 1344 N N . ALA A 1 171 ? 19.127 3.682 -6.829 1.00 72.06 171 ALA A N 1
ATOM 1345 C CA . ALA A 1 171 ? 19.030 4.563 -7.993 1.00 72.06 171 ALA A CA 1
ATOM 1346 C C . ALA A 1 171 ? 19.837 5.861 -7.853 1.00 72.06 171 ALA A C 1
ATOM 1348 O O . ALA A 1 171 ? 20.191 6.426 -8.878 1.00 72.06 171 ALA A O 1
ATOM 1349 N N . LYS A 1 172 ? 20.140 6.314 -6.621 1.00 69.62 172 LYS A N 1
ATOM 1350 C CA . LYS A 1 172 ? 20.910 7.545 -6.332 1.00 69.62 172 LYS A CA 1
ATOM 1351 C C . LYS A 1 172 ? 20.436 8.811 -7.082 1.00 69.62 172 LYS A C 1
ATOM 1353 O O . LYS A 1 172 ? 21.240 9.709 -7.282 1.00 69.62 172 LYS A O 1
ATOM 1358 N N . ASP A 1 173 ? 19.154 8.900 -7.446 1.00 67.06 173 ASP A N 1
ATOM 1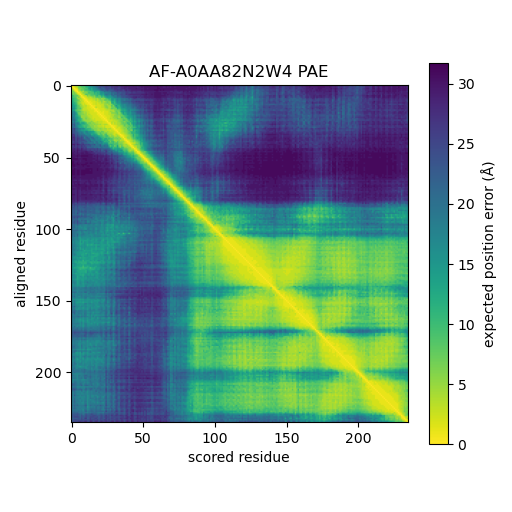359 C CA . ASP A 1 173 ? 18.626 9.983 -8.289 1.00 67.06 173 ASP A CA 1
ATOM 1360 C C . ASP A 1 173 ? 17.346 10.625 -7.722 1.00 67.06 173 ASP A C 1
ATOM 1362 O O . ASP A 1 173 ? 16.427 9.932 -7.267 1.00 67.06 173 ASP A O 1
ATOM 1366 N N . ASP A 1 174 ? 17.236 11.951 -7.877 1.00 69.19 174 ASP A N 1
ATOM 1367 C CA . ASP A 1 174 ? 16.104 12.789 -7.431 1.00 69.19 174 ASP A CA 1
ATOM 1368 C C . ASP A 1 174 ? 14.786 12.492 -8.160 1.00 69.19 174 ASP A C 1
ATOM 1370 O O . ASP A 1 174 ? 13.694 12.722 -7.634 1.00 69.19 174 ASP A O 1
ATOM 1374 N N . ILE A 1 175 ? 14.867 11.892 -9.355 1.00 68.12 175 ILE A N 1
ATOM 1375 C CA . ILE A 1 175 ? 13.702 11.418 -10.123 1.00 68.12 175 ILE A CA 1
ATOM 1376 C C . ILE A 1 175 ? 12.856 10.443 -9.278 1.00 68.12 175 ILE A C 1
ATOM 1378 O O . ILE A 1 175 ? 11.636 10.353 -9.458 1.00 68.12 175 ILE A O 1
ATOM 1382 N N . GLY A 1 176 ? 13.483 9.747 -8.320 1.00 70.06 176 GLY A N 1
ATOM 1383 C CA . GLY A 1 176 ? 12.806 8.856 -7.383 1.00 70.06 176 GLY A CA 1
ATOM 1384 C C . GLY A 1 176 ? 11.764 9.564 -6.516 1.00 70.06 176 GLY A C 1
ATOM 1385 O O . GLY A 1 176 ? 10.686 9.010 -6.308 1.00 70.06 176 GLY A O 1
ATOM 1386 N N . LEU A 1 177 ? 12.013 10.798 -6.070 1.00 76.81 177 LEU A N 1
ATOM 1387 C CA . LEU A 1 177 ? 11.129 11.497 -5.132 1.00 76.81 177 LEU A CA 1
ATOM 1388 C C . LEU A 1 177 ? 9.760 11.813 -5.747 1.00 76.81 177 LEU A C 1
ATOM 1390 O O . LEU A 1 177 ? 8.727 11.550 -5.133 1.00 76.81 177 LEU A O 1
ATOM 1394 N N . GLY A 1 178 ? 9.735 12.305 -6.989 1.00 78.44 178 GLY A N 1
ATOM 1395 C CA . GLY A 1 178 ? 8.483 12.587 -7.701 1.00 78.44 178 GLY A CA 1
ATOM 1396 C C . GLY A 1 178 ? 7.657 11.324 -7.968 1.00 78.44 178 GLY A C 1
ATOM 1397 O O . GLY A 1 178 ? 6.433 11.330 -7.812 1.00 78.44 178 GLY A O 1
ATOM 1398 N N . ALA A 1 179 ? 8.321 10.214 -8.308 1.00 76.62 179 ALA A N 1
ATOM 1399 C CA . ALA A 1 179 ? 7.661 8.919 -8.468 1.00 76.62 179 ALA A CA 1
ATOM 1400 C C . ALA A 1 179 ? 7.074 8.409 -7.140 1.00 76.62 179 ALA A C 1
ATOM 1402 O O . ALA A 1 179 ? 5.963 7.874 -7.125 1.00 76.62 179 ALA A O 1
ATOM 1403 N N . VAL A 1 180 ? 7.786 8.620 -6.032 1.00 79.75 180 VAL A N 1
ATOM 1404 C CA . VAL A 1 180 ? 7.353 8.242 -4.681 1.00 79.75 180 VAL A CA 1
ATOM 1405 C C . VAL A 1 180 ? 6.122 9.041 -4.265 1.00 79.75 180 VAL A C 1
ATOM 1407 O O . VAL A 1 180 ? 5.094 8.434 -3.958 1.00 79.75 180 VAL A O 1
ATOM 1410 N N . VAL A 1 181 ? 6.178 10.375 -4.339 1.00 83.94 181 VAL A N 1
ATOM 1411 C CA . VAL A 1 181 ? 5.056 11.253 -3.962 1.00 83.94 181 VAL A CA 1
ATOM 1412 C C . VAL A 1 181 ? 3.814 10.940 -4.800 1.00 83.94 181 VAL A C 1
ATOM 1414 O O . VAL A 1 181 ? 2.737 10.727 -4.245 1.00 83.94 181 VAL A O 1
ATOM 1417 N N . GLY A 1 182 ? 3.965 10.813 -6.124 1.00 83.94 182 GLY A N 1
ATOM 1418 C CA . GLY A 1 182 ? 2.845 10.476 -7.00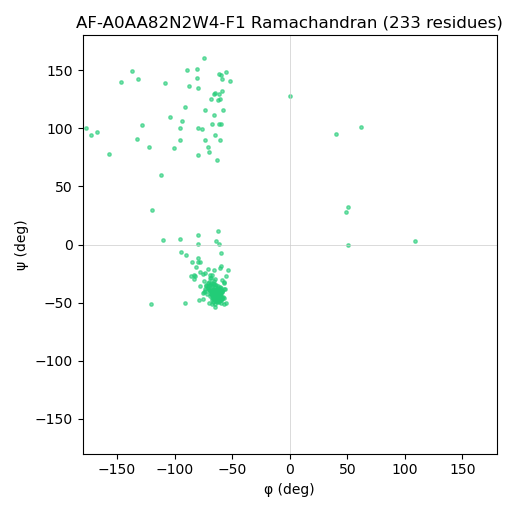8 1.00 83.94 182 GLY A CA 1
ATOM 1419 C C . GLY A 1 182 ? 2.254 9.087 -6.738 1.00 83.94 182 GLY A C 1
ATOM 1420 O O . GLY A 1 182 ? 1.043 8.898 -6.846 1.00 83.94 182 GLY A O 1
ATOM 1421 N N . SER A 1 183 ? 3.085 8.108 -6.362 1.00 83.25 183 SER A N 1
ATOM 1422 C CA . SER A 1 183 ? 2.611 6.766 -6.003 1.00 83.25 183 SER A CA 1
ATOM 1423 C C . SER A 1 183 ? 1.854 6.736 -4.672 1.00 83.25 183 SER A C 1
ATOM 1425 O O . SER A 1 183 ? 0.846 6.034 -4.574 1.00 83.25 183 SER A O 1
ATOM 1427 N N . ALA A 1 184 ? 2.286 7.527 -3.685 1.00 85.50 184 ALA A N 1
ATOM 1428 C CA . ALA A 1 184 ? 1.639 7.630 -2.380 1.00 85.50 184 ALA A CA 1
ATOM 1429 C C . ALA A 1 184 ? 0.258 8.295 -2.484 1.00 85.50 184 ALA A C 1
ATOM 1431 O O . ALA A 1 184 ? -0.727 7.764 -1.968 1.00 85.50 184 ALA A O 1
ATOM 1432 N N . ASP A 1 185 ? 0.175 9.406 -3.219 1.00 87.44 185 ASP A N 1
ATOM 1433 C CA . ASP A 1 185 ? -1.080 10.117 -3.475 1.00 87.44 185 ASP A CA 1
ATOM 1434 C C . ASP A 1 185 ? -2.075 9.231 -4.248 1.00 87.44 185 ASP A C 1
ATOM 1436 O O . ASP A 1 185 ? -3.230 9.053 -3.848 1.00 87.44 185 ASP A O 1
ATOM 1440 N N . PHE A 1 186 ? -1.591 8.545 -5.292 1.00 85.75 186 PHE A N 1
ATOM 1441 C CA . PHE A 1 186 ? -2.402 7.581 -6.033 1.00 85.75 186 PHE A CA 1
ATOM 1442 C C . PHE A 1 186 ? -2.904 6.428 -5.151 1.00 85.75 186 PHE A C 1
ATOM 1444 O O . PHE A 1 186 ? -4.048 6.000 -5.315 1.00 85.75 186 PHE A O 1
ATOM 1451 N N . ASN A 1 187 ? -2.088 5.919 -4.220 1.00 85.69 187 ASN A N 1
ATOM 1452 C CA . ASN A 1 187 ? -2.503 4.838 -3.326 1.00 85.69 187 ASN A CA 1
ATOM 1453 C C . ASN A 1 187 ? -3.666 5.283 -2.423 1.00 85.69 187 ASN A C 1
ATOM 1455 O O . ASN A 1 187 ? -4.712 4.630 -2.396 1.00 85.69 187 ASN A O 1
ATOM 1459 N N . ILE A 1 188 ? -3.545 6.438 -1.764 1.00 86.38 188 ILE A N 1
ATOM 1460 C CA . ILE A 1 188 ? -4.595 6.952 -0.870 1.00 86.38 188 ILE A CA 1
ATOM 1461 C C . ILE A 1 188 ? -5.897 7.188 -1.645 1.00 86.38 188 ILE A C 1
ATOM 1463 O O . ILE A 1 188 ? -6.962 6.725 -1.223 1.00 86.38 188 ILE A O 1
ATOM 1467 N N . MET A 1 189 ? -5.825 7.824 -2.820 1.00 88.75 189 MET A N 1
ATOM 1468 C CA . MET A 1 189 ? -7.002 8.036 -3.669 1.00 88.75 189 MET A CA 1
ATOM 1469 C C . MET A 1 189 ? -7.649 6.720 -4.104 1.00 88.75 189 MET A C 1
ATOM 1471 O O . MET A 1 189 ? -8.877 6.595 -4.077 1.00 88.75 189 MET A O 1
ATOM 1475 N N . LEU A 1 190 ? -6.844 5.728 -4.497 1.00 85.25 190 LEU A N 1
ATOM 1476 C CA . LEU A 1 190 ? -7.336 4.422 -4.925 1.00 85.25 190 LEU A CA 1
ATOM 1477 C C . LEU A 1 190 ? -8.050 3.698 -3.777 1.00 85.25 190 LEU A C 1
ATOM 1479 O O . LEU A 1 190 ? -9.146 3.174 -3.981 1.00 85.25 190 LEU A O 1
ATOM 1483 N N . VAL A 1 191 ? -7.468 3.687 -2.575 1.00 86.94 191 VAL A N 1
ATOM 1484 C CA . VAL A 1 191 ? -8.050 3.028 -1.395 1.00 86.94 191 VAL A CA 1
ATOM 1485 C C . VAL A 1 191 ? -9.372 3.681 -0.997 1.00 86.94 191 VAL A C 1
ATOM 1487 O O . VAL A 1 191 ? -10.364 2.976 -0.788 1.00 86.94 191 VAL A O 1
ATOM 1490 N N . VAL A 1 192 ? -9.434 5.015 -0.954 1.00 87.69 192 VAL A N 1
ATOM 1491 C CA . VAL A 1 192 ? -10.675 5.752 -0.652 1.00 87.69 192 VAL A CA 1
ATOM 1492 C C . VAL A 1 192 ? -11.735 5.502 -1.728 1.00 87.69 192 VAL A C 1
ATOM 1494 O O . VAL A 1 192 ? -12.886 5.214 -1.411 1.00 87.69 192 VAL A O 1
ATOM 1497 N N . SER A 1 193 ? -11.351 5.522 -3.005 1.00 88.75 193 SER A N 1
ATOM 1498 C CA . SER A 1 193 ? -12.292 5.314 -4.114 1.00 88.75 193 SER A CA 1
ATOM 1499 C C . SER A 1 193 ? -12.865 3.899 -4.124 1.00 88.75 193 SER A C 1
ATOM 1501 O O . SER A 1 193 ? -14.075 3.709 -4.235 1.00 88.75 193 SER A O 1
ATOM 1503 N N . VAL A 1 194 ? -12.009 2.884 -3.982 1.00 87.25 194 VAL A N 1
ATOM 1504 C CA . VAL A 1 194 ? -12.440 1.482 -3.951 1.00 87.25 194 VAL A CA 1
ATOM 1505 C C . VAL A 1 194 ? -13.282 1.226 -2.702 1.00 87.25 194 VAL A C 1
ATOM 1507 O O . VAL A 1 194 ? -14.366 0.660 -2.814 1.00 87.25 194 VAL A O 1
ATOM 1510 N N . SER A 1 195 ? -12.860 1.686 -1.522 1.00 85.44 195 SER A N 1
ATOM 1511 C CA . SER A 1 195 ? -13.665 1.519 -0.303 1.00 85.44 195 SER A CA 1
ATOM 1512 C C . SER A 1 195 ? -15.042 2.182 -0.415 1.00 85.44 195 SER A C 1
ATOM 1514 O O . SER A 1 195 ? -16.030 1.552 -0.041 1.00 85.44 195 SER A O 1
ATOM 1516 N N . ALA A 1 196 ? -15.140 3.370 -1.019 1.00 85.94 196 ALA A N 1
ATOM 1517 C CA . ALA A 1 196 ? -16.414 4.036 -1.286 1.00 85.94 196 ALA A CA 1
ATOM 1518 C C . ALA A 1 196 ? -17.297 3.259 -2.281 1.00 85.94 196 ALA A C 1
ATOM 1520 O O . ALA A 1 196 ? -18.499 3.129 -2.059 1.00 85.94 196 ALA A O 1
ATOM 1521 N N . LEU A 1 197 ? -16.716 2.682 -3.340 1.00 86.06 197 LEU A N 1
ATOM 1522 C CA . LEU A 1 197 ? -17.454 1.865 -4.314 1.00 86.06 197 LEU A CA 1
ATOM 1523 C C . LEU A 1 197 ? -17.983 0.548 -3.717 1.00 86.06 197 LEU A C 1
ATOM 1525 O O . LEU A 1 197 ? -19.048 0.078 -4.121 1.00 86.06 197 LEU A O 1
ATOM 1529 N N . PHE A 1 198 ? -17.269 -0.054 -2.759 1.00 86.25 198 PHE A N 1
ATOM 1530 C CA . PHE A 1 198 ? -17.685 -1.305 -2.099 1.00 86.25 198 PHE A CA 1
ATOM 1531 C C . PHE A 1 198 ? -18.453 -1.105 -0.791 1.00 86.25 198 PHE A C 1
ATOM 1533 O O . PHE A 1 198 ? -19.003 -2.078 -0.261 1.00 86.25 198 PHE A O 1
ATOM 1540 N N . ALA A 1 199 ? -18.560 0.129 -0.296 1.00 81.25 199 ALA A N 1
ATOM 1541 C CA . ALA A 1 199 ? -19.414 0.495 0.824 1.00 81.25 199 ALA A CA 1
ATOM 1542 C C . ALA A 1 199 ? -20.891 0.412 0.401 1.00 81.25 199 ALA A C 1
ATOM 1544 O O . ALA A 1 199 ? -21.552 1.403 0.119 1.00 81.25 199 ALA A O 1
ATOM 1545 N N . LYS A 1 200 ? -21.449 -0.803 0.379 1.00 83.00 200 LYS A N 1
ATOM 1546 C CA . LYS A 1 200 ? -22.880 -1.064 0.111 1.00 83.00 200 LYS A CA 1
ATOM 1547 C C . LYS A 1 200 ? -23.833 -0.483 1.172 1.00 83.00 200 LYS A C 1
ATOM 1549 O O . LYS A 1 200 ? -25.033 -0.732 1.114 1.00 83.00 200 LYS A O 1
ATOM 1554 N N . GLN A 1 201 ? -23.306 0.231 2.160 1.00 84.06 201 GLN A N 1
ATOM 1555 C CA . GLN A 1 201 ? -24.030 0.806 3.285 1.00 84.06 201 GLN A CA 1
ATOM 1556 C C . GLN A 1 201 ? -23.531 2.227 3.540 1.00 84.06 201 GLN A C 1
ATOM 1558 O O . GLN A 1 201 ? -22.354 2.518 3.325 1.00 84.06 201 GLN A O 1
ATOM 1563 N N . VAL A 1 202 ? -24.415 3.094 4.036 1.00 83.44 202 VAL A N 1
ATOM 1564 C CA . VAL A 1 202 ? -24.038 4.437 4.486 1.00 83.44 202 VAL A CA 1
ATOM 1565 C C . VAL A 1 202 ? -23.136 4.285 5.710 1.00 83.44 202 VAL A C 1
ATOM 1567 O O . VAL A 1 202 ? -23.576 3.814 6.758 1.00 83.44 202 VAL A O 1
ATOM 1570 N N . ILE A 1 203 ? -21.858 4.629 5.561 1.00 80.31 203 ILE A N 1
ATOM 1571 C CA . ILE A 1 203 ? -20.896 4.653 6.663 1.00 80.31 203 ILE A CA 1
ATOM 1572 C C . ILE A 1 203 ? -20.934 6.059 7.254 1.00 80.31 203 ILE A C 1
ATOM 1574 O O . ILE A 1 203 ? -20.636 7.035 6.570 1.00 80.31 203 ILE A O 1
ATOM 1578 N N . TYR A 1 204 ? -21.302 6.165 8.527 1.00 81.88 204 TYR A N 1
ATOM 1579 C CA . TYR A 1 204 ? -21.190 7.414 9.270 1.00 81.88 204 TYR A CA 1
ATOM 1580 C C . TYR A 1 204 ? -19.734 7.579 9.710 1.00 81.88 204 TYR A C 1
ATOM 1582 O O . TYR A 1 204 ? -19.294 6.936 10.661 1.00 81.88 204 TYR A O 1
ATOM 1590 N N . LEU A 1 205 ? -18.971 8.401 8.986 1.00 79.62 205 LEU A N 1
ATOM 1591 C CA . LEU A 1 205 ? -17.634 8.805 9.410 1.00 79.62 205 LEU A CA 1
ATOM 1592 C C . LEU A 1 205 ? -17.734 10.041 10.302 1.00 79.62 205 LEU A C 1
ATOM 1594 O O . LEU A 1 205 ? -18.443 10.998 9.989 1.00 79.62 205 LEU A O 1
ATOM 1598 N N . ASN A 1 206 ? -16.976 10.041 11.397 1.00 84.06 206 ASN A N 1
ATOM 1599 C CA . ASN A 1 206 ? -16.773 11.253 12.174 1.00 84.06 206 ASN A CA 1
ATOM 1600 C C . ASN A 1 206 ? -15.940 12.238 11.346 1.00 84.06 206 ASN A C 1
ATOM 1602 O O . ASN A 1 206 ? -14.835 11.921 10.908 1.00 84.06 206 ASN A O 1
ATOM 1606 N N . TRP A 1 207 ? -16.455 13.454 11.173 1.00 86.62 207 TRP A N 1
ATOM 1607 C CA . TRP A 1 207 ? -15.760 14.506 10.430 1.00 86.62 207 TRP A CA 1
ATOM 1608 C C . TRP A 1 207 ? -14.462 14.950 11.112 1.00 86.62 207 TRP A C 1
ATOM 1610 O O . TRP A 1 207 ? -13.519 15.340 10.434 1.00 86.62 207 TRP A O 1
ATOM 1620 N N . TRP A 1 208 ? -14.386 14.861 12.445 1.00 87.81 208 TRP A N 1
ATOM 1621 C CA . TRP A 1 208 ? -13.247 15.378 13.206 1.00 87.81 208 TRP A CA 1
ATOM 1622 C C . TRP A 1 208 ? -11.935 14.606 12.949 1.00 87.81 208 TRP A C 1
ATOM 1624 O O . TRP A 1 208 ? -10.957 15.252 12.568 1.00 87.81 208 TRP A O 1
ATOM 1634 N N . PRO A 1 209 ? -11.881 13.256 13.042 1.00 84.31 209 PRO A N 1
ATOM 1635 C CA . PRO A 1 209 ? -10.694 12.497 12.641 1.00 84.31 209 PRO A CA 1
ATOM 1636 C C . PRO A 1 209 ? -10.344 12.661 11.160 1.00 84.31 209 PRO A C 1
ATOM 1638 O O . PRO A 1 209 ? -9.175 12.817 10.838 1.00 84.31 209 PRO A O 1
ATOM 1641 N N . LEU A 1 210 ? -11.343 12.698 10.269 1.00 86.56 210 LEU A N 1
ATOM 1642 C CA . LEU A 1 210 ? -11.100 12.832 8.831 1.00 86.56 210 LEU A CA 1
ATOM 1643 C C . LEU A 1 210 ? -10.425 14.167 8.489 1.00 86.56 210 LEU A C 1
ATOM 1645 O O . LEU A 1 210 ? -9.425 14.193 7.774 1.00 86.56 210 LEU A O 1
ATOM 1649 N N . VAL A 1 211 ? -10.945 15.272 9.031 1.00 90.81 211 VAL A N 1
ATOM 1650 C CA . VAL A 1 211 ? -10.353 16.602 8.843 1.00 90.81 211 VAL A CA 1
ATOM 1651 C C . VAL A 1 211 ? -8.950 16.643 9.440 1.00 90.81 211 VAL A C 1
ATOM 1653 O O . VAL A 1 211 ? -8.033 17.101 8.764 1.00 90.81 211 VAL A O 1
ATOM 1656 N N . ARG A 1 212 ? -8.752 16.109 10.651 1.00 88.88 212 ARG A N 1
ATOM 1657 C CA . ARG A 1 212 ? -7.429 16.034 11.288 1.00 88.88 212 ARG A CA 1
ATOM 1658 C C . ARG A 1 212 ? -6.423 15.285 10.415 1.00 88.88 212 ARG A C 1
ATOM 1660 O O . ARG A 1 212 ? -5.346 15.814 10.154 1.00 88.88 212 ARG A O 1
ATOM 1667 N N . ASP A 1 213 ? -6.774 14.094 9.947 1.00 87.69 213 ASP A N 1
ATOM 1668 C CA . ASP A 1 213 ? -5.866 13.245 9.178 1.00 87.69 213 ASP A CA 1
ATOM 1669 C C . ASP A 1 213 ? -5.569 13.877 7.803 1.00 87.69 213 ASP A C 1
ATOM 1671 O O . ASP A 1 213 ? -4.411 13.931 7.391 1.00 87.69 213 ASP A O 1
ATOM 1675 N N . SER A 1 214 ? -6.572 14.476 7.144 1.00 89.19 214 SER A N 1
ATOM 1676 C CA . SER A 1 214 ? -6.371 15.222 5.890 1.00 89.19 214 SER A CA 1
ATOM 1677 C C . SER A 1 214 ? -5.507 16.478 6.060 1.00 89.19 214 SER A C 1
ATOM 1679 O O . SER A 1 214 ? -4.661 16.760 5.214 1.00 89.19 214 SER A O 1
ATOM 1681 N N . ALA A 1 215 ? -5.671 17.219 7.159 1.00 92.69 215 ALA A N 1
ATOM 1682 C CA . ALA A 1 215 ? -4.924 18.444 7.418 1.00 92.69 215 ALA A CA 1
ATOM 1683 C C . ALA A 1 215 ? -3.462 18.137 7.752 1.00 92.69 215 ALA A C 1
ATOM 1685 O O . ALA A 1 215 ? -2.567 18.802 7.236 1.00 92.69 215 ALA A O 1
ATOM 1686 N N . VAL A 1 216 ? -3.210 17.105 8.566 1.00 90.88 216 VAL A N 1
ATOM 1687 C CA . VAL A 1 216 ? -1.850 16.635 8.872 1.00 90.88 216 VAL A CA 1
ATOM 1688 C C . VAL A 1 216 ? -1.176 16.075 7.617 1.00 90.88 216 VAL A C 1
ATOM 1690 O O . VAL A 1 216 ? 0.001 16.348 7.388 1.00 90.88 216 VAL A O 1
ATOM 1693 N N . TYR A 1 217 ? -1.917 15.361 6.764 1.00 89.38 217 TYR A N 1
ATOM 1694 C CA . TYR A 1 217 ? -1.398 14.882 5.484 1.00 89.38 217 TYR A CA 1
ATOM 1695 C C . TYR A 1 217 ? -1.024 16.037 4.541 1.00 89.38 217 TYR A C 1
ATOM 1697 O O . TYR A 1 217 ? 0.103 16.080 4.048 1.00 89.38 217 TYR A O 1
ATOM 1705 N N . LEU A 1 218 ? -1.901 17.030 4.358 1.00 91.62 218 LEU A N 1
ATOM 1706 C CA . LEU A 1 218 ? -1.589 18.227 3.566 1.00 91.62 218 LEU A CA 1
ATOM 1707 C C . LEU A 1 218 ? -0.405 19.008 4.141 1.00 91.62 218 LEU A C 1
ATOM 1709 O O . LEU A 1 218 ? 0.475 19.420 3.388 1.00 91.62 218 LEU A O 1
ATOM 1713 N N . LEU A 1 219 ? -0.340 19.167 5.464 1.00 93.88 219 LEU A N 1
ATOM 1714 C CA . LEU A 1 219 ? 0.794 19.800 6.133 1.00 93.88 219 LEU A CA 1
ATOM 1715 C C . LEU A 1 219 ? 2.100 19.049 5.847 1.00 93.88 219 LEU A C 1
ATOM 1717 O O . LEU A 1 219 ? 3.116 19.689 5.594 1.00 93.88 219 LEU A O 1
ATOM 1721 N N . SER A 1 220 ? 2.075 17.712 5.842 1.00 89.62 220 SER A N 1
ATOM 1722 C CA . SER A 1 220 ? 3.254 16.899 5.526 1.00 89.62 220 SER A CA 1
ATOM 1723 C C . SER A 1 220 ? 3.735 17.097 4.084 1.00 89.62 220 SER A C 1
ATOM 1725 O O . SER A 1 220 ? 4.936 17.232 3.862 1.00 89.62 220 SER A O 1
ATOM 1727 N N . ILE A 1 221 ? 2.813 17.214 3.119 1.00 89.56 221 ILE A N 1
ATOM 1728 C CA . ILE A 1 221 ? 3.142 17.508 1.716 1.00 89.56 221 ILE A CA 1
ATOM 1729 C C . ILE A 1 221 ? 3.705 18.924 1.577 1.00 89.56 221 ILE A C 1
ATOM 1731 O O . ILE A 1 221 ? 4.697 19.115 0.881 1.00 89.56 221 ILE A O 1
ATOM 1735 N N . ILE A 1 222 ? 3.103 19.915 2.242 1.00 91.75 222 ILE A N 1
ATOM 1736 C CA . ILE A 1 222 ? 3.581 21.304 2.210 1.00 91.75 222 ILE A CA 1
ATOM 1737 C C . ILE A 1 222 ? 4.975 21.400 2.827 1.00 91.75 222 ILE A C 1
ATOM 1739 O O . ILE A 1 222 ? 5.856 22.016 2.238 1.00 91.75 222 ILE A O 1
ATOM 1743 N N . LEU A 1 223 ? 5.196 20.774 3.984 1.00 91.00 223 LEU A N 1
ATOM 1744 C CA . LEU A 1 223 ? 6.502 20.753 4.636 1.00 91.00 223 LEU A CA 1
ATOM 1745 C C . LEU A 1 223 ? 7.552 20.095 3.736 1.00 91.00 223 LEU A C 1
ATOM 1747 O O . LEU A 1 223 ? 8.637 20.645 3.572 1.00 91.00 223 LEU A O 1
ATOM 1751 N N . LEU A 1 224 ? 7.215 18.962 3.114 1.00 87.12 224 LEU A N 1
ATOM 1752 C CA . LEU A 1 224 ? 8.085 18.303 2.145 1.00 87.12 224 LEU A CA 1
ATOM 1753 C C . LEU A 1 224 ? 8.392 19.224 0.954 1.00 87.12 224 LEU A C 1
ATOM 1755 O O . LEU A 1 224 ? 9.550 19.361 0.577 1.00 87.12 224 LEU A O 1
ATOM 1759 N N . ALA A 1 225 ? 7.385 19.897 0.395 1.00 87.75 225 ALA A N 1
ATOM 1760 C CA . ALA A 1 225 ? 7.567 20.838 -0.706 1.00 87.75 225 ALA A CA 1
ATOM 1761 C C . ALA A 1 225 ? 8.447 22.037 -0.315 1.00 87.75 225 ALA A C 1
ATOM 1763 O O . ALA A 1 225 ? 9.265 22.466 -1.121 1.00 87.75 225 ALA A O 1
ATOM 1764 N N . LEU A 1 226 ? 8.324 22.549 0.915 1.00 88.94 226 LEU A N 1
ATOM 1765 C CA . LEU A 1 226 ? 9.174 23.625 1.436 1.00 88.94 226 LEU A CA 1
ATOM 1766 C C . LEU A 1 226 ? 10.625 23.176 1.635 1.00 88.94 226 LEU A C 1
ATOM 1768 O O . LEU A 1 226 ? 11.531 23.933 1.313 1.00 88.94 226 LEU A O 1
ATOM 1772 N N . VAL A 1 227 ? 10.849 21.955 2.131 1.00 86.06 227 VAL A N 1
ATOM 1773 C CA . VAL A 1 227 ? 12.200 21.382 2.264 1.00 86.06 227 VAL A CA 1
ATOM 1774 C C . VAL A 1 227 ? 12.844 21.181 0.891 1.00 86.06 227 VAL A C 1
ATOM 1776 O O . VAL A 1 227 ? 14.025 21.459 0.724 1.00 86.06 227 VAL A O 1
ATOM 1779 N N . ILE A 1 228 ? 12.070 20.735 -0.102 1.00 82.62 228 ILE A N 1
ATOM 1780 C CA . ILE A 1 228 ? 12.556 20.568 -1.479 1.00 82.62 228 ILE A CA 1
ATOM 1781 C C . ILE A 1 228 ? 12.812 21.920 -2.151 1.00 82.62 228 ILE A C 1
ATOM 1783 O O . ILE A 1 228 ? 13.714 22.012 -2.974 1.00 82.62 228 ILE A O 1
ATOM 1787 N N . TYR A 1 229 ? 12.039 22.960 -1.819 1.00 83.94 229 TYR A N 1
ATOM 1788 C CA . TYR A 1 229 ? 12.130 24.266 -2.477 1.00 83.94 229 TYR A CA 1
ATOM 1789 C C . TYR A 1 229 ? 13.531 24.885 -2.405 1.00 83.94 229 TYR A C 1
ATOM 1791 O O . TYR A 1 229 ? 13.923 25.588 -3.330 1.00 83.94 229 TYR A O 1
ATOM 1799 N N . ASP A 1 230 ? 14.281 24.624 -1.333 1.00 80.31 230 ASP A N 1
ATOM 1800 C CA . ASP A 1 230 ? 15.639 25.152 -1.177 1.00 80.31 230 ASP A CA 1
ATOM 1801 C C . ASP A 1 230 ? 16.683 24.352 -1.982 1.00 80.31 230 ASP A C 1
ATOM 1803 O O . ASP A 1 230 ? 17.816 24.795 -2.086 1.00 80.31 230 ASP A O 1
ATOM 1807 N N . GLU A 1 231 ? 16.345 23.170 -2.532 1.00 71.81 231 GLU A N 1
ATOM 1808 C CA . GLU A 1 231 ? 17.240 22.198 -3.214 1.00 71.81 231 GLU A CA 1
ATOM 1809 C C . GLU A 1 231 ? 18.523 21.806 -2.436 1.00 71.81 231 GLU A C 1
ATOM 1811 O O . GLU A 1 231 ? 19.310 20.967 -2.878 1.00 71.81 231 GLU A O 1
ATOM 1816 N N . LEU A 1 232 ? 18.733 22.364 -1.244 1.00 66.56 232 LEU A N 1
ATOM 1817 C CA . LEU A 1 232 ? 19.928 22.226 -0.430 1.00 66.56 232 LEU A CA 1
ATOM 1818 C C . LEU A 1 232 ? 19.663 21.255 0.723 1.00 66.56 232 LEU A C 1
ATOM 1820 O O . LEU A 1 232 ? 18.968 21.563 1.689 1.00 66.56 232 LEU A O 1
ATOM 1824 N N . VAL A 1 233 ? 20.273 20.073 0.648 1.00 66.50 233 VAL A N 1
ATOM 1825 C CA . VAL A 1 233 ? 20.341 19.135 1.775 1.00 66.50 233 VAL A CA 1
ATOM 1826 C C . VAL A 1 233 ? 21.672 19.351 2.494 1.00 66.50 233 VAL A C 1
ATOM 1828 O O . VAL A 1 233 ? 22.709 18.870 2.042 1.00 66.50 233 VAL A O 1
ATOM 1831 N N . TYR A 1 234 ? 21.659 20.080 3.613 1.00 60.12 234 TYR A N 1
ATOM 1832 C CA . TYR A 1 234 ? 22.806 20.121 4.523 1.00 60.12 234 TYR A CA 1
ATOM 1833 C C . TYR A 1 234 ? 22.875 18.795 5.292 1.00 60.12 234 TYR A C 1
ATOM 1835 O O . TYR A 1 234 ? 21.951 18.463 6.036 1.00 60.12 234 TYR A O 1
ATOM 1843 N N . TRP A 1 235 ? 23.946 18.030 5.080 1.00 70.25 235 TRP A N 1
ATOM 1844 C CA . TRP A 1 235 ? 24.282 16.834 5.859 1.00 70.25 235 TRP A CA 1
ATOM 1845 C C . TRP A 1 235 ? 24.995 17.174 7.170 1.00 70.25 235 TRP A C 1
ATOM 1847 O O . TRP A 1 235 ? 25.724 18.194 7.215 1.00 70.25 235 TRP A O 1
#

Mean predicted aligned error: 16.74 Å

Secondary structure (DSSP, 8-state):
-HHHHHHHHHHHHHHHHHHHHHHHHHHHHHHHHHHHHHHHHHHHHS------------------TT---TT--------TTS-PPPPGGGGSPPPSS-HHHIIIIIHHHHHHHHHHHHHHHHHIIIIIIHHHHHHHHHHTT--HHHHHHHHHHHHHHHHHHHHHHHHHHHH--THHHHHHHHHHHHHHHHHHHHHHHH--S-----HHHHHHHHHHHHHHHHHHHHHHHT-----

InterPro domains:
  IPR004481 Sodium/potassium/calcium exchanger [PTHR10846] (10-235)
  IPR004837 Sodium/calcium exchanger membrane region [PF01699] (111-228)
  IPR044880 NCX, central ion-binding domain superfamily [G3DSA:1.20.1420.30] (142-235)

Foldseek 3Di:
DVVVVVVVVVVVVVVVVVVVVVVVVVVVVVVVVVVVVVVVVVVVVPDDDDDDDDDDDPDDDDDDPPPPPVPDPPPPPPDPVDPDDDDLVVLADDDPDDPVVVVVPCVVVVVVVVVVVVVVLVCCCPVPVLVVLVVVCVVVVHDSVVSVVVSVVVSVCVVLVVVLVSCCVRNVDPVSVVVSVVVVVVVVVVVVVVCVVPCPDDDDDDPVVVCVVVVVVVVVVVVVVVVVVVVDDDD

Sequence (235 aa):
MLFTKNLSRRKLLFLGLYFVFIVTKIGSRYFRAASSSSKNYEKHLLNPTVTFDSSVDQNGERGSWMNRKLLGIQVVRPHPSLNCTPLAIENFPRDIFTQSQRQYGAVIIHLVVSIYMFIGLALLCDDYFIPCLERICKVLHLQPDVAGATFMAAGSSAPELATTLVGVFIAKDDIGLGAVVGSADFNIMLVVSVSALFAKQVIYLNWWPLVRDSAVYLLSIILLALVIYDELVYW